Protein 5L53 (pdb70)

B-factor: mean 57.96, std 16.58, range [26.73, 136.74]

Nearest PDB structures (foldseek):
  5l51-assembly1_A  TM=1.001E+00  e=1.104E-55  Mentha x piperita
  5ldg-assembly1_A  TM=9.563E-01  e=2.417E-38  Mentha x piperita
  5o98-assembly2_B  TM=9.059E-01  e=9.109E-34  Catharanthus roseus
  5o98-assembly1_A  TM=9.041E-01  e=9.964E-33  Catharanthus roseus
  3o26-assembly1_A  TM=8.472E-01  e=1.637E-29  Papaver somniferum

Solvent-accessible surface area: 13518 Å² total; per-residue (Å²): 160,90,86,54,45,0,0,0,2,25,0,28,140,36,40,0,32,19,0,0,30,33,0,0,57,131,32,13,8,0,0,0,0,1,147,69,105,128,122,0,85,46,5,66,100,151,0,22,178,105,37,19,97,126,45,17,127,74,1,27,24,39,52,6,39,12,40,59,86,72,9,5,55,53,1,22,84,46,0,122,121,123,43,42,49,1,9,5,0,0,5,24,22,46,47,60,7,26,94,37,92,66,64,68,66,2,59,103,41,2,49,127,19,5,107,138,4,110,170,67,47,73,40,60,24,103,67,118,59,33,97,104,80,3,110,8,29,36,47,50,112,65,1,78,66,0,3,63,15,0,0,59,0,8,34,62,0,1,72,31,0,11,82,6,0,97,139,15,108,18,4,9,0,1,0,11,3,15,21,16,3,32,50,53,8,5,20,15,126,111,0,63,39,17,5,56,35,170,163,58,27,54,35,131,99,0,53,102,0,2,63,54,0,35,96,1,9,96,79,45,58,58,71,125,86,88,2,1,27,4,3,2,4,33,6,0,0,9,4,0,2,21,1,1,1,62,24,2,4,156,123,49,96,75,0,41,0,1,1,0,11,38,118,67,39,114,22,0,87,8,0,4,106,14,1,62,26,96,112,77,14,53,27,8,1,36,15,95,156,107,128,78,135,86

Radius of gyration: 19.02 Å; Cα contacts (8 Å, |Δi|>4): 568; chains: 1; bounding box: 47×56×44 Å

Organism: Mentha piperita (NCBI:txid34256)

Foldseek 3Di:
DDEAEEEQAQQLDFLNVLLLLVCLLVRYQYEREHQDQVSQVVSLVVSCVVNDVVSNRSYHYAYADLLDLVRLVVVLVVCCVPPNAHAEYEADDADLQKAKDADRVLVVVVVVVVVCCVVPLPADLDDDRPDPRMDIDHDLVSLVVRLSCLAVSSVSNCVSCVVRNVPDQEHFYEREFAPLLDLSNAQQVVLSVQLPDPPPRDPVVLVVSSVVCSVCVVVVCCSVRRAGNPSRSRNSNRSSVLSVQLVVCVVCVSYATEYEHANSNQRSVQRSCRRVPDSPDHGSFYYYYNDTDD

Secondary structure (DSSP, 8-state):
----EEEESS-SSHHHHHHHHHHHHTT-EEEEEESSHHHHHHHHHHHHHHH-GGGGGGEEEEE--TT-HHHHHHHHHHHHHHTS---EEEE-----S-EEEE-GGGHHHHHHHHHHHHHH-----S-----SSEEEE--HHHHHHHHIIIIIIHHHHHHHHHHHHTTSSS-EEEEE--GGGSGGG---HHHHHHHH-SSS--HHHHHHHHHHHHHHHHTT-TTTTT--SSSHHHHHHHHHHHHHHHHHHHH-TTSEEEEEE--HHHHHHHHHHHHT--TTS-SS-EEETTB---

Sequence (294 aa):
ATKRYAVVTGANKGIGFEICKQLASKGITVILASRDEKRGIEARERLIKELGSEFGDYVVSQQLDVADPASVAALVDFIKTKFGSLDILVNNAGLNGTYMEGDASVLNDYVEAEFKTFQSGAAKTEPYHPKATGRLVETVEHAKECIETNYYGSKRVTEALIPLLQQSDSPRIVNVSSTLSSLVFQTNEWAKGVFSSEEGLTEEKLEEVLAEFLKDFIDGKQQEKQWPPHFSAYKVSKAALNAYTRIIAKKYPSFRINAVCPTDAEAAEAPVKLALLPQGGPSGCFFFRDEAFC

CATH classification: 3.40.50.720

InterPro domains:
  IPR002347 Short-chain dehydrogenase/reductase SDR [PF00106] (15-121)
  IPR002347 Short-chain dehydrogenase/reductase SDR [PF13561] (239-291)
  IPR002347 Short-chain dehydrogenase/reductase SDR [PR00080] (94-105)
  IPR002347 Short-chain dehydrogenase/reductase SDR [PR00080] (181-189)
  IPR002347 Short-chain dehydrogenase/reductase SDR [PR00080] (244-263)
  IPR002347 Short-chain dehydrogenase/reductase SDR [PR00081] (15-32)
  IPR002347 Short-chain dehydrogenase/reductase SDR [PR00081] (94-105)
  IPR002347 Short-chain dehydrogenase/reductase SDR [PR00081] (175-191)
  IPR002347 Short-chain dehydrogenase/reductase SDR [PR00081] (244-263)
  IPR002347 Short-chain dehydrogenase/reductase SDR [PR00081] (263-280)
  IPR036291 NAD(P)-binding domain superfamily [SSF51735] (13-302)
  IPR045313 Carbonyl reductase [NADPH] 1-like [cd05324] (14-315)

Structure (mmCIF, N/CA/C/O backbone):
data_5L53
#
_entry.id   5L53
#
_cell.length_a   80.125
_cell.length_b   80.125
_cell.length_c   255.173
_cell.angle_alpha   90.00
_cell.angle_beta   90.00
_cell.angle_gamma   90.00
#
_symmetry.space_group_name_H-M   'I 41 2 2'
#
loop_
_entity.id
_entity.type
_entity.pdbx_description
1 polymer '(-)-menthone:(+)-neomenthol reductase'
2 non-polymer 'NADP NICOTINAMIDE-ADENINE-DINUCLEOTIDE PHOSPHATE'
3 water water
#
loop_
_atom_site.group_PDB
_atom_site.id
_atom_site.type_symbol
_atom_site.label_atom_id
_atom_site.label_alt_id
_atom_site.label_comp_id
_atom_site.label_asym_id
_atom_site.label_entity_id
_atom_site.label_seq_id
_atom_site.pdbx_PDB_ins_code
_atom_site.Cartn_x
_atom_site.Cartn_y
_atom_site.Cartn_z
_atom_site.occupancy
_atom_site.B_iso_or_equiv
_atom_site.auth_seq_id
_atom_site.auth_comp_id
_atom_site.auth_asym_id
_atom_site.auth_atom_id
_atom_site.pdbx_PDB_model_num
ATOM 1 N N . ALA A 1 13 ? 7.091 14.336 -12.935 1.00 76.95 11 ALA A N 1
ATOM 2 C CA . ALA A 1 13 ? 6.788 15.440 -12.025 1.00 53.79 11 ALA A CA 1
ATOM 3 C C . ALA A 1 13 ? 7.092 14.972 -10.610 1.00 75.04 11 ALA A C 1
ATOM 4 O O . ALA A 1 13 ? 8.005 15.519 -9.970 1.00 70.56 11 ALA A O 1
ATOM 6 N N . THR A 1 14 ? 6.344 13.943 -10.165 1.00 58.14 12 THR A N 1
ATOM 7 C CA . THR A 1 14 ? 6.520 13.342 -8.841 1.00 60.50 12 THR A CA 1
ATOM 8 C C . THR A 1 14 ? 7.953 12.868 -8.584 1.00 59.17 12 THR A C 1
ATOM 9 O O . THR A 1 14 ? 8.492 12.054 -9.345 1.00 60.10 12 THR A O 1
ATOM 13 N N . LYS A 1 15 ? 8.538 13.332 -7.467 1.00 46.61 13 LYS A N 1
ATOM 14 C CA . LYS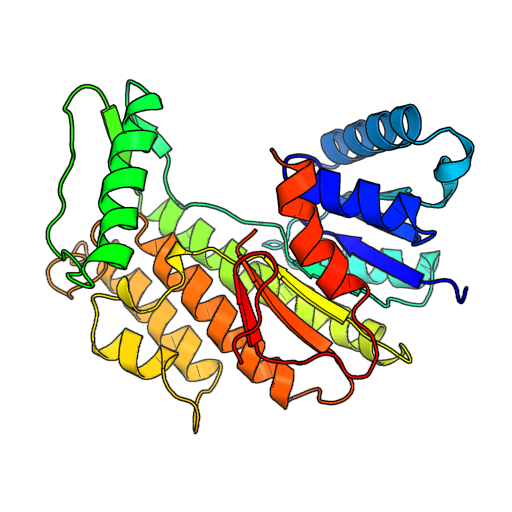 A 1 15 ? 9.930 13.031 -7.121 1.00 42.82 13 LYS A CA 1
ATOM 15 C C . LYS A 1 15 ? 10.152 11.521 -6.976 1.00 47.49 13 LYS A C 1
ATOM 16 O O . LYS A 1 15 ? 9.341 10.807 -6.382 1.00 54.96 13 LYS A O 1
ATOM 22 N N . ARG A 1 16 ? 11.212 11.026 -7.619 1.00 59.12 14 ARG A N 1
ATOM 23 C CA . ARG A 1 16 ? 11.574 9.617 -7.640 1.00 42.97 14 ARG A CA 1
ATOM 24 C C . ARG A 1 16 ? 13.013 9.474 -7.168 1.00 47.88 14 ARG A C 1
ATOM 25 O O . ARG A 1 16 ? 13.830 10.389 -7.335 1.00 39.58 14 ARG A O 1
ATOM 33 N N . TYR A 1 17 ? 13.296 8.319 -6.556 1.00 43.07 15 TYR A N 1
ATOM 34 C CA . TYR A 1 17 ? 14.607 7.948 -6.046 1.00 44.05 15 TYR A CA 1
ATOM 35 C C . TYR A 1 17 ? 14.995 6.603 -6.636 1.00 39.22 15 TYR A C 1
ATOM 36 O O . TYR A 1 17 ? 14.183 5.669 -6.661 1.00 43.28 15 TYR A O 1
ATOM 45 N N . ALA A 1 18 ? 16.250 6.495 -7.061 1.00 36.81 16 ALA A N 1
ATOM 46 C CA . ALA A 1 18 ? 16.767 5.324 -7.759 1.00 41.56 16 ALA A CA 1
ATOM 47 C C . ALA A 1 18 ? 18.095 4.913 -7.154 1.00 41.26 16 ALA A C 1
ATOM 48 O O . ALA A 1 18 ? 18.878 5.757 -6.698 1.00 42.98 16 ALA A O 1
ATOM 50 N N . VAL A 1 19 ? 18.332 3.604 -7.141 1.00 36.67 17 VAL A N 1
ATOM 51 C CA . VAL A 1 19 ? 19.633 3.032 -6.834 1.00 39.91 17 VAL A CA 1
ATOM 52 C C . VAL A 1 19 ? 20.199 2.465 -8.126 1.00 38.84 17 VAL A C 1
ATOM 53 O O . VAL A 1 19 ? 19.515 1.705 -8.833 1.00 35.09 17 VAL A O 1
ATOM 57 N N . VAL A 1 20 ? 21.453 2.779 -8.426 1.00 35.25 18 VAL A N 1
ATOM 58 C CA . VAL A 1 20 ? 22.131 2.084 -9.528 1.00 31.94 18 VAL A CA 1
ATOM 59 C C . VAL A 1 20 ? 23.385 1.460 -8.958 1.00 36.22 18 VAL A C 1
ATOM 60 O O . VAL A 1 20 ? 24.260 2.175 -8.447 1.00 33.93 18 VAL A O 1
ATOM 64 N N . THR A 1 21 ? 23.468 0.138 -9.022 1.00 38.65 19 THR A N 1
ATOM 65 C CA . THR A 1 21 ? 24.642 -0.561 -8.506 1.00 36.74 19 THR A CA 1
ATOM 66 C C . THR A 1 21 ? 25.723 -0.656 -9.585 1.00 43.94 19 THR A C 1
ATOM 67 O O . THR A 1 21 ? 25.452 -0.520 -10.793 1.00 37.73 19 THR A O 1
ATOM 71 N N . GLY A 1 22 ? 26.962 -0.837 -9.132 1.00 34.95 20 GLY A N 1
ATOM 72 C CA . GLY A 1 22 ? 28.149 -0.778 -9.976 1.00 35.60 20 GLY A CA 1
ATOM 73 C C . GLY A 1 22 ? 28.186 0.455 -10.868 1.00 55.47 20 GLY A C 1
ATOM 74 O O . GLY A 1 22 ? 28.401 0.349 -12.087 1.00 49.17 20 GLY A O 1
ATOM 75 N N . ALA A 1 23 ? 27.983 1.641 -10.287 1.00 47.60 21 ALA A N 1
ATOM 76 C CA . ALA A 1 23 ? 27.688 2.823 -11.088 1.00 46.62 21 ALA A CA 1
ATOM 77 C C . ALA A 1 23 ? 28.823 3.843 -11.164 1.00 51.88 21 ALA A C 1
ATOM 78 O O . ALA A 1 23 ? 28.599 4.942 -11.694 1.00 47.79 21 ALA A O 1
ATOM 80 N N . ASN A 1 24 ? 30.036 3.514 -10.683 1.00 42.45 22 ASN A N 1
ATOM 81 C CA . ASN A 1 24 ? 31.184 4.425 -10.746 1.00 51.90 22 ASN A CA 1
ATOM 82 C C . ASN A 1 24 ? 31.890 4.436 -12.103 1.00 52.35 22 ASN A C 1
ATOM 83 O O . ASN A 1 24 ? 32.784 5.261 -12.298 1.00 53.15 22 ASN A O 1
ATOM 88 N N . LYS A 1 25 ? 31.528 3.564 -13.041 1.00 54.82 23 LYS A N 1
ATOM 89 C CA . LYS A 1 25 ? 32.124 3.605 -14.375 1.00 53.79 23 LYS A CA 1
ATOM 90 C C . LYS A 1 25 ? 31.196 2.881 -15.338 1.00 52.04 23 LYS A C 1
ATOM 91 O O . LYS A 1 25 ? 30.181 2.305 -14.936 1.00 60.81 23 LYS A O 1
ATOM 97 N N . GLY A 1 26 ? 31.560 2.910 -16.617 1.00 53.85 24 GLY A N 1
ATOM 98 C CA . GLY A 1 26 ? 30.902 2.028 -17.577 1.00 55.29 24 GLY A CA 1
ATOM 99 C C . GLY A 1 26 ? 29.479 2.455 -17.871 1.00 48.39 24 GLY A C 1
ATOM 100 O O . GLY A 1 26 ? 29.158 3.644 -17.899 1.00 53.17 24 GLY A O 1
ATOM 101 N N . ILE A 1 27 ? 28.598 1.470 -18.064 1.00 50.48 25 ILE A N 1
ATOM 102 C CA . ILE A 1 27 ? 27.202 1.776 -18.376 1.00 55.45 25 ILE A CA 1
ATOM 103 C C . ILE A 1 27 ? 26.459 2.291 -17.142 1.00 49.93 25 ILE A C 1
ATOM 104 O O . ILE A 1 27 ? 25.630 3.208 -17.241 1.00 45.24 25 ILE A O 1
ATOM 109 N N . GLY A 1 28 ? 26.716 1.686 -15.967 1.00 49.30 26 GLY A N 1
ATOM 110 C CA . GLY A 1 28 ? 26.126 2.179 -14.728 1.00 42.08 26 GLY A CA 1
ATOM 111 C C . GLY A 1 28 ? 26.257 3.683 -14.566 1.00 42.95 26 GLY A C 1
ATOM 112 O O . GLY A 1 28 ? 25.262 4.373 -14.322 1.00 48.86 26 GLY A O 1
ATOM 113 N N . PHE A 1 29 ? 27.482 4.214 -14.744 1.00 44.41 27 PHE A N 1
ATOM 114 C CA . PHE A 1 29 ? 27.721 5.655 -14.671 1.00 41.66 27 PHE A CA 1
ATOM 115 C C . PHE A 1 29 ? 26.804 6.413 -15.615 1.00 48.12 27 PHE A C 1
ATOM 116 O O . PHE A 1 29 ? 26.236 7.443 -15.233 1.00 44.49 27 PHE A O 1
ATOM 124 N N . GLU A 1 30 ? 26.632 5.912 -16.851 1.00 43.88 28 GLU A N 1
ATOM 125 C CA . GLU A 1 30 ? 25.769 6.588 -17.822 1.00 40.77 28 GLU A CA 1
ATOM 126 C C . GLU A 1 30 ? 24.284 6.456 -17.468 1.00 48.88 28 GLU A C 1
ATOM 127 O O . GLU A 1 30 ? 23.514 7.406 -17.676 1.00 46.57 28 GLU A O 1
ATOM 133 N N . ILE A 1 31 ? 23.856 5.299 -16.935 1.00 44.94 29 ILE A N 1
ATOM 134 C CA . ILE A 1 31 ? 22.497 5.184 -16.398 1.00 46.29 29 ILE A CA 1
ATOM 135 C C . ILE A 1 31 ? 22.249 6.274 -15.362 1.00 40.73 29 ILE A C 1
ATOM 136 O O . ILE A 1 31 ? 21.254 7.007 -15.437 1.00 42.10 29 ILE A O 1
ATOM 141 N N . CYS A 1 32 ? 23.162 6.402 -14.377 1.00 46.03 30 CYS A N 1
ATOM 142 C CA . CYS A 1 32 ? 23.026 7.420 -13.331 1.00 40.11 30 CYS A CA 1
ATOM 143 C C . CYS A 1 32 ? 22.911 8.807 -13.921 1.00 53.85 30 CYS A C 1
ATOM 144 O O . CYS A 1 32 ? 22.116 9.631 -13.438 1.00 51.83 30 CYS A O 1
ATOM 147 N N . LYS A 1 33 ? 23.776 9.109 -14.904 1.00 50.33 31 LYS A N 1
ATOM 148 C CA . LYS A 1 33 ? 23.776 10.430 -15.504 1.00 50.34 31 LYS A CA 1
ATOM 149 C C . LYS A 1 33 ? 22.423 10.711 -16.126 1.00 47.19 31 LYS A C 1
ATOM 150 O O . LYS A 1 33 ? 21.807 11.758 -15.879 1.00 51.53 31 LYS A O 1
ATOM 156 N N . GLN A 1 34 ? 21.902 9.736 -16.856 1.00 43.65 32 GLN A N 1
ATOM 157 C CA . GLN A 1 34 ? 20.666 9.959 -17.594 1.00 49.61 32 GLN A CA 1
ATOM 158 C C . GLN A 1 34 ? 19.440 10.004 -16.688 1.00 49.28 32 GLN A C 1
ATOM 159 O O . GLN A 1 34 ? 18.535 10.800 -16.955 1.00 48.77 32 GLN A O 1
ATOM 165 N N . LEU A 1 35 ? 19.402 9.216 -15.599 1.00 49.67 33 LEU A N 1
ATOM 166 C CA . LEU A 1 35 ? 18.327 9.369 -14.617 1.00 42.03 33 LEU A CA 1
ATOM 167 C C . LEU A 1 35 ? 18.409 10.729 -13.935 1.00 48.89 33 LEU A C 1
ATOM 168 O O . LEU A 1 35 ? 17.396 11.419 -13.759 1.00 48.81 33 LEU A O 1
ATOM 173 N N . ALA A 1 36 ? 19.610 11.133 -13.529 1.00 47.84 34 ALA A N 1
ATOM 174 C CA . ALA A 1 36 ? 19.726 12.403 -12.827 1.00 47.99 34 ALA A CA 1
ATOM 175 C C . ALA A 1 36 ? 19.306 13.554 -13.726 1.00 54.26 34 ALA A C 1
ATOM 176 O O . ALA A 1 36 ? 18.696 14.519 -13.255 1.00 53.64 34 ALA A O 1
ATOM 178 N N . SER A 1 37 ? 19.603 13.463 -15.029 1.00 46.69 35 SER A N 1
ATOM 179 C CA . SER A 1 37 ? 19.213 14.545 -15.924 1.00 58.69 35 SER A CA 1
ATOM 180 C C . SER A 1 37 ? 17.705 14.604 -16.131 1.00 56.58 35 SER A C 1
ATOM 181 O O . SER A 1 37 ? 17.211 15.627 -16.609 1.00 55.60 35 SER A O 1
ATOM 184 N N . LYS A 1 38 ? 16.956 13.555 -15.778 1.00 53.31 36 LYS A N 1
ATOM 185 C CA . LYS A 1 38 ? 15.506 13.595 -15.921 1.00 51.03 36 LYS A CA 1
ATOM 186 C C . LYS A 1 38 ? 14.798 13.936 -14.610 1.00 57.25 36 LYS A C 1
ATOM 187 O O . LYS A 1 38 ? 13.584 13.733 -14.489 1.00 65.12 36 LYS A O 1
ATOM 193 N N . GLY A 1 39 ? 15.529 14.462 -13.630 1.00 51.42 37 GLY A N 1
ATOM 194 C CA . GLY A 1 39 ? 14.952 14.833 -12.356 1.00 48.56 37 GLY A CA 1
ATOM 195 C C . GLY A 1 39 ? 14.958 13.741 -11.311 1.00 62.64 37 GLY A C 1
ATOM 196 O O . GLY A 1 39 ? 14.622 14.018 -10.143 1.00 54.56 37 GLY A O 1
ATOM 197 N N . ILE A 1 40 ? 15.317 12.505 -11.681 1.00 51.45 38 ILE A N 1
ATOM 198 C CA . ILE A 1 40 ? 15.398 11.449 -10.681 1.00 55.62 38 ILE A CA 1
ATOM 199 C C . ILE A 1 40 ? 16.544 11.743 -9.705 1.00 58.01 38 ILE A C 1
ATOM 200 O O . ILE A 1 40 ? 17.615 12.230 -10.098 1.00 51.37 38 ILE A O 1
ATOM 205 N N . THR A 1 41 ? 16.326 11.457 -8.415 1.00 42.10 39 THR A N 1
ATOM 206 C CA . THR A 1 41 ? 17.406 11.519 -7.440 1.00 49.85 39 THR A CA 1
ATOM 207 C C . THR A 1 41 ? 18.046 10.146 -7.348 1.00 40.45 39 THR A C 1
ATOM 208 O O . THR A 1 41 ? 17.377 9.174 -6.987 1.00 45.80 39 THR A O 1
ATOM 212 N N . VAL A 1 42 ? 19.332 10.068 -7.651 1.00 40.46 40 VAL A N 1
ATOM 213 C CA . VAL A 1 42 ? 20.019 8.801 -7.883 1.00 46.62 40 VAL A CA 1
ATOM 214 C C . VAL A 1 42 ? 21.016 8.551 -6.767 1.00 46.47 40 VAL A C 1
ATOM 215 O O . VAL A 1 42 ? 21.760 9.460 -6.362 1.00 39.90 40 VAL A O 1
ATOM 219 N N . ILE A 1 43 ? 21.059 7.311 -6.295 1.00 49.65 41 ILE A N 1
ATOM 220 C CA . ILE A 1 43 ? 22.148 6.852 -5.449 1.00 40.69 41 ILE A CA 1
ATOM 221 C C . ILE A 1 43 ? 23.146 6.150 -6.347 1.00 49.35 41 ILE A C 1
ATOM 222 O O . ILE A 1 43 ? 22.846 5.089 -6.909 1.00 43.74 41 ILE A O 1
ATOM 227 N N . LEU A 1 44 ? 24.334 6.743 -6.464 1.00 45.19 42 LEU A N 1
ATOM 228 C CA . LEU A 1 44 ? 25.446 6.156 -7.206 1.00 53.26 42 LEU A CA 1
ATOM 229 C C . LEU A 1 44 ? 26.189 5.206 -6.259 1.00 45.60 42 LEU A C 1
ATOM 230 O O . LEU A 1 44 ? 26.929 5.639 -5.375 1.00 45.30 42 LEU A O 1
ATOM 235 N N . ALA A 1 45 ? 25.998 3.903 -6.453 1.00 42.42 43 ALA A N 1
ATOM 236 C CA . ALA A 1 45 ? 26.578 2.867 -5.607 1.00 45.22 43 ALA A CA 1
ATOM 237 C C . ALA A 1 45 ? 27.859 2.344 -6.260 1.00 52.91 43 ALA A C 1
ATOM 238 O O . ALA A 1 45 ? 27.878 2.078 -7.471 1.00 49.68 43 ALA A O 1
ATOM 240 N N . SER A 1 46 ? 28.952 2.262 -5.484 1.00 39.78 44 SER A N 1
ATOM 241 C CA . SER A 1 46 ? 30.190 1.685 -6.012 1.00 54.34 44 SER A CA 1
ATOM 242 C C . SER A 1 46 ? 30.869 0.817 -4.967 1.00 47.53 44 SER A C 1
ATOM 243 O O . SER A 1 46 ? 30.801 1.076 -3.762 1.00 51.40 44 SER A O 1
ATOM 246 N N . ARG A 1 47 ? 31.519 -0.235 -5.453 1.00 58.45 45 ARG A N 1
ATOM 247 C CA . ARG A 1 47 ? 32.171 -1.155 -4.540 1.00 55.90 45 ARG A CA 1
ATOM 248 C C . ARG A 1 47 ? 33.204 -0.429 -3.673 1.00 57.01 45 ARG A C 1
ATOM 249 O O . ARG A 1 47 ? 33.273 -0.645 -2.454 1.00 54.93 45 ARG A O 1
ATOM 257 N N . ASP A 1 48 ? 33.954 0.494 -4.266 1.00 61.96 46 ASP A N 1
ATOM 258 C CA . ASP A 1 48 ? 34.911 1.324 -3.542 1.00 55.63 46 ASP A CA 1
ATOM 259 C C . ASP A 1 48 ? 34.340 2.714 -3.260 1.00 49.10 46 ASP A C 1
ATOM 260 O O . ASP A 1 48 ? 33.917 3.409 -4.186 1.00 52.34 46 ASP A O 1
ATOM 265 N N . GLU A 1 49 ? 34.377 3.145 -1.992 1.00 58.18 47 GLU A N 1
ATOM 266 C CA . GLU A 1 49 ? 33.732 4.412 -1.647 1.00 60.51 47 GLU A CA 1
ATOM 267 C C . GLU A 1 49 ? 34.370 5.603 -2.375 1.00 63.83 47 GLU A C 1
ATOM 268 O O . GLU A 1 49 ? 33.657 6.498 -2.857 1.00 57.99 47 GLU A O 1
ATOM 274 N N . LYS A 1 50 ? 35.706 5.625 -2.484 1.00 51.59 48 LYS A N 1
ATOM 275 C CA . LYS A 1 50 ? 36.385 6.786 -3.058 1.00 66.49 48 LYS A CA 1
ATOM 276 C C . LYS A 1 50 ? 36.142 6.910 -4.569 1.00 61.93 48 LYS A C 1
ATOM 277 O O . LYS A 1 50 ? 36.026 8.027 -5.094 1.00 53.26 48 LYS A O 1
ATOM 283 N N . ARG A 1 51 ? 36.037 5.791 -5.291 1.00 55.01 49 ARG A N 1
ATOM 284 C CA . ARG A 1 51 ? 35.771 5.925 -6.722 1.00 58.65 49 ARG A CA 1
ATOM 285 C C . ARG A 1 51 ? 34.360 6.420 -6.975 1.00 49.92 49 ARG A C 1
ATOM 286 O O . ARG A 1 51 ? 34.133 7.169 -7.935 1.00 48.46 49 ARG A O 1
ATOM 294 N N . GLY A 1 52 ? 33.420 6.079 -6.091 1.00 51.50 50 GLY A N 1
ATOM 295 C CA . GLY A 1 52 ? 32.062 6.575 -6.249 1.00 42.10 50 GLY A CA 1
ATOM 296 C C . GLY A 1 52 ? 31.934 8.047 -5.931 1.00 46.11 50 GLY A C 1
ATOM 297 O O . GLY A 1 52 ? 31.165 8.767 -6.570 1.00 46.63 50 GLY A O 1
ATOM 298 N N . ILE A 1 53 ? 32.655 8.507 -4.916 1.00 53.88 51 ILE A N 1
ATOM 299 C CA . ILE A 1 53 ? 32.725 9.937 -4.651 1.00 55.96 51 ILE A CA 1
ATOM 300 C C . ILE A 1 53 ? 33.283 10.660 -5.864 1.00 51.37 51 ILE A C 1
ATOM 301 O O . ILE A 1 53 ? 32.763 11.696 -6.292 1.00 50.78 51 ILE A O 1
ATOM 306 N N . GLU A 1 54 ? 34.364 10.124 -6.424 1.00 54.14 52 GLU A N 1
ATOM 307 C CA . GLU A 1 54 ? 34.984 10.754 -7.577 1.00 52.27 52 GLU A CA 1
ATOM 308 C C . GLU A 1 54 ? 34.061 10.712 -8.789 1.00 53.91 52 GLU A C 1
ATOM 309 O O . GLU A 1 54 ? 33.981 11.694 -9.538 1.00 52.66 52 GLU A O 1
ATOM 315 N N . ALA A 1 55 ? 33.347 9.595 -8.997 1.00 54.30 53 ALA A N 1
ATOM 316 C CA . ALA A 1 55 ? 32.419 9.518 -10.128 1.00 45.51 53 ALA A CA 1
ATOM 317 C C . ALA A 1 55 ? 31.301 10.534 -9.977 1.00 56.47 53 ALA A C 1
ATOM 318 O O . ALA A 1 55 ? 30.859 11.132 -10.963 1.00 49.03 53 ALA A O 1
ATOM 320 N N . ARG A 1 56 ? 30.823 10.737 -8.747 1.00 54.37 54 ARG A N 1
ATOM 321 C CA . ARG A 1 56 ? 29.773 11.720 -8.539 1.00 55.77 54 ARG A CA 1
ATOM 322 C C . ARG A 1 56 ? 30.250 13.113 -8.926 1.00 51.68 54 ARG A C 1
ATOM 323 O O . ARG A 1 56 ? 29.519 13.863 -9.580 1.00 53.82 54 ARG A O 1
ATOM 331 N N . GLU A 1 57 ? 31.480 13.471 -8.542 1.00 47.92 55 GLU A N 1
ATOM 332 C CA . GLU A 1 57 ? 32.027 14.782 -8.886 1.00 49.36 55 GLU A CA 1
ATOM 333 C C . GLU A 1 57 ? 32.038 15.009 -10.395 1.00 50.76 55 GLU A C 1
ATOM 334 O O . GLU A 1 57 ? 31.674 16.091 -10.870 1.00 52.27 55 GLU A O 1
ATOM 340 N N . ARG A 1 58 ? 32.498 14.013 -11.161 1.00 47.39 56 ARG A N 1
ATOM 341 C CA . ARG A 1 58 ? 32.529 14.149 -12.613 1.00 49.62 56 ARG A CA 1
ATOM 342 C C . ARG A 1 58 ? 31.125 14.235 -13.174 1.00 62.12 56 ARG A C 1
ATOM 343 O O . ARG A 1 58 ? 30.874 14.952 -14.154 1.00 65.10 56 ARG A O 1
ATOM 351 N N . LEU A 1 59 ? 30.215 13.450 -12.605 1.00 51.81 57 LEU A N 1
ATOM 352 C CA . LEU A 1 59 ? 28.829 13.505 -13.022 1.00 48.29 57 LEU A CA 1
ATOM 353 C C . LEU A 1 59 ? 28.261 14.902 -12.782 1.00 56.65 57 LEU A C 1
ATOM 354 O O . LEU A 1 59 ? 27.631 15.491 -13.667 1.00 57.08 57 LEU A O 1
ATOM 359 N N . ILE A 1 60 ? 28.535 15.477 -11.613 1.00 54.20 58 ILE A N 1
ATOM 360 C CA . ILE A 1 60 ? 28.019 16.807 -11.296 1.00 59.62 58 ILE A CA 1
ATOM 361 C C . ILE A 1 60 ? 28.679 17.873 -12.159 1.00 61.12 58 ILE A C 1
ATOM 362 O O . ILE A 1 60 ? 28.033 18.855 -12.540 1.00 68.67 58 ILE A O 1
ATOM 367 N N . LYS A 1 61 ? 29.968 17.713 -12.475 1.00 51.41 59 LYS A N 1
ATOM 368 C CA . LYS A 1 61 ? 30.648 18.692 -13.325 1.00 55.93 59 LYS A CA 1
ATOM 369 C C . LYS A 1 61 ? 30.099 18.675 -14.749 1.00 60.08 59 LYS A C 1
ATOM 370 O O . LYS A 1 61 ? 30.028 19.722 -15.404 1.00 64.93 59 LYS A O 1
ATOM 376 N N . GLU A 1 62 ? 29.686 17.503 -15.229 1.00 58.86 60 GLU A N 1
ATOM 377 C CA . GLU A 1 62 ? 29.150 17.390 -16.578 1.00 56.00 60 GLU A CA 1
ATOM 378 C C . GLU A 1 62 ? 27.706 17.877 -16.666 1.00 60.52 60 GLU A C 1
ATOM 379 O O . GLU A 1 62 ? 27.340 18.553 -17.628 1.00 67.62 60 GLU A O 1
ATOM 385 N N . LEU A 1 63 ? 26.869 17.549 -15.684 1.00 66.59 61 LEU A N 1
ATOM 386 C CA . LEU A 1 63 ? 25.476 17.974 -15.736 1.00 51.10 61 LEU A CA 1
ATOM 387 C C . LEU A 1 63 ? 25.283 19.418 -15.285 1.00 54.84 61 LEU A C 1
ATOM 388 O O . LEU A 1 63 ? 24.338 20.080 -15.727 1.00 60.86 61 LEU A O 1
ATOM 393 N N . GLY A 1 64 ? 26.140 19.925 -14.405 1.00 55.03 62 GLY A N 1
ATOM 394 C CA . GLY A 1 64 ? 25.920 21.245 -13.837 1.00 49.48 62 GLY A CA 1
ATOM 395 C C . GLY A 1 64 ? 25.740 21.188 -12.331 1.00 63.47 62 GLY A C 1
ATOM 396 O O . GLY A 1 64 ? 25.197 20.208 -11.819 1.00 58.88 62 GLY A O 1
ATOM 397 N N . SER A 1 65 ? 26.183 22.218 -11.605 1.00 50.62 63 SER A N 1
ATOM 398 C CA . SER A 1 65 ? 26.128 22.153 -10.148 1.00 60.71 63 SER A CA 1
ATOM 399 C C . SER A 1 65 ? 24.700 22.098 -9.614 1.00 61.33 63 SER A C 1
ATOM 400 O O . SER A 1 65 ? 24.490 21.694 -8.462 1.00 68.07 63 SER A O 1
ATOM 403 N N . GLU A 1 66 ? 23.717 22.515 -10.410 1.00 60.62 64 GLU A N 1
ATOM 404 C CA . GLU A 1 66 ? 22.332 22.480 -9.977 1.00 56.43 64 GLU A CA 1
ATOM 405 C C . GLU A 1 66 ? 21.828 21.057 -9.762 1.00 67.14 64 GLU A C 1
ATOM 406 O O . GLU A 1 66 ? 20.796 20.878 -9.100 1.00 67.77 64 GLU A O 1
ATOM 412 N N . PHE A 1 67 ? 22.548 20.050 -10.265 1.00 65.29 65 PHE A N 1
ATOM 413 C CA . PHE A 1 67 ? 22.243 18.644 -10.044 1.00 48.16 65 PHE A CA 1
ATOM 414 C C . PHE A 1 67 ? 22.932 18.066 -8.823 1.00 62.34 65 PHE A C 1
ATOM 415 O O . PHE A 1 67 ? 22.821 16.862 -8.584 1.00 64.24 65 PHE A O 1
ATOM 423 N N . GLY A 1 68 ? 23.633 18.888 -8.045 1.00 61.26 66 GLY A N 1
ATOM 424 C CA . GLY A 1 68 ? 24.385 18.360 -6.918 1.00 59.72 66 GLY A CA 1
ATOM 425 C C . GLY A 1 68 ? 23.537 17.595 -5.918 1.00 63.89 66 GLY A C 1
ATOM 426 O O . GLY A 1 68 ? 24.004 16.610 -5.337 1.00 58.94 66 GLY A O 1
ATOM 427 N N . ASP A 1 69 ? 22.284 18.029 -5.706 1.00 64.31 67 ASP A N 1
ATOM 428 C CA . ASP A 1 69 ? 21.357 17.369 -4.785 1.00 61.93 67 ASP A CA 1
ATOM 429 C C . ASP A 1 69 ? 20.734 16.092 -5.354 1.00 70.02 67 ASP A C 1
ATOM 430 O O . ASP A 1 69 ? 20.272 15.248 -4.579 1.00 69.66 67 ASP A O 1
ATOM 435 N N . TYR A 1 70 ? 20.718 15.936 -6.678 1.00 53.07 68 TYR A N 1
ATOM 436 C CA . TYR A 1 70 ? 20.128 14.788 -7.356 1.00 62.19 68 TYR A CA 1
ATOM 437 C C . TYR A 1 70 ? 21.057 13.567 -7.457 1.00 48.16 68 TYR A C 1
ATOM 438 O O . TYR A 1 70 ? 20.607 12.502 -7.892 1.00 51.37 68 TYR A O 1
ATOM 447 N N . VAL A 1 71 ? 22.329 13.671 -7.091 1.00 50.06 69 VAL A N 1
ATOM 448 C CA . VAL A 1 71 ? 23.240 12.529 -7.128 1.00 45.46 69 VAL A CA 1
ATOM 449 C C . VAL A 1 71 ? 23.873 12.363 -5.751 1.00 52.56 69 VAL A C 1
ATOM 450 O O . VAL A 1 71 ? 24.411 13.322 -5.186 1.00 45.65 69 VAL A O 1
ATOM 454 N N . VAL A 1 72 ? 23.840 11.143 -5.224 1.00 46.38 70 VAL A N 1
ATOM 455 C CA . VAL A 1 72 ? 24.429 10.836 -3.931 1.00 44.10 70 VAL A CA 1
ATOM 456 C C . VAL A 1 72 ? 25.270 9.574 -4.059 1.00 44.84 70 VAL A C 1
ATOM 457 O O . VAL A 1 72 ? 24.813 8.577 -4.622 1.00 48.05 70 VAL A O 1
ATOM 461 N N . SER A 1 73 ? 26.479 9.603 -3.506 1.00 48.56 71 SER A N 1
ATOM 462 C CA . SER A 1 73 ? 27.359 8.443 -3.540 1.00 57.47 71 SER A CA 1
ATOM 463 C C . SER A 1 73 ? 27.160 7.573 -2.288 1.00 44.97 71 SER A C 1
ATOM 464 O O . SER A 1 73 ? 27.026 8.079 -1.172 1.00 51.41 71 SER A O 1
ATOM 467 N N . GLN A 1 74 ? 27.126 6.257 -2.479 1.00 43.75 72 GLN A N 1
ATOM 468 C CA . GLN A 1 74 ? 27.058 5.343 -1.339 1.00 45.34 72 GLN A CA 1
ATOM 469 C C . GLN A 1 74 ? 27.881 4.103 -1.679 1.00 53.56 72 GLN A C 1
ATOM 470 O O . GLN A 1 74 ? 27.759 3.569 -2.788 1.00 47.92 72 GLN A O 1
ATOM 476 N N . GLN A 1 75 ? 28.753 3.681 -0.759 1.00 48.58 73 GLN A N 1
ATOM 477 C CA . GLN A 1 75 ? 29.490 2.430 -0.933 1.00 48.13 73 GLN A CA 1
ATOM 478 C C . GLN A 1 75 ? 28.529 1.246 -0.965 1.00 48.00 73 GLN A C 1
ATOM 479 O O . GLN A 1 75 ? 27.569 1.199 -0.197 1.00 44.91 73 GLN A O 1
ATOM 485 N N . LEU A 1 76 ? 28.779 0.287 -1.865 1.00 45.67 74 LEU A N 1
ATOM 486 C CA . LEU A 1 76 ? 27.930 -0.905 -1.961 1.00 45.02 74 LEU A CA 1
ATOM 487 C C . LEU A 1 76 ? 28.739 -2.020 -2.584 1.00 47.09 74 LEU A C 1
ATOM 488 O O . LEU A 1 76 ? 29.150 -1.911 -3.741 1.00 47.22 74 LEU A O 1
ATOM 493 N N . ASP A 1 77 ? 28.933 -3.092 -1.841 1.00 44.23 75 ASP A N 1
ATOM 494 C CA . ASP A 1 77 ? 29.422 -4.352 -2.378 1.00 42.45 75 ASP A CA 1
ATOM 495 C C . ASP A 1 77 ? 28.280 -5.357 -2.300 1.00 45.29 75 ASP A C 1
ATOM 496 O O . ASP A 1 77 ? 27.912 -5.794 -1.194 1.00 39.54 75 ASP A O 1
ATOM 501 N N . VAL A 1 78 ? 27.773 -5.772 -3.471 1.00 40.50 76 VAL A N 1
ATOM 502 C CA . VAL A 1 78 ? 26.558 -6.602 -3.541 1.00 33.29 76 VAL A CA 1
ATOM 503 C C . VAL A 1 78 ? 26.815 -7.996 -2.981 1.00 44.96 76 VAL A C 1
ATOM 504 O O . VAL A 1 78 ? 25.861 -8.723 -2.667 1.00 35.27 76 VAL A O 1
ATOM 508 N N . ALA A 1 79 ? 28.085 -8.387 -2.845 1.00 39.99 77 ALA A N 1
ATOM 509 C CA . ALA A 1 79 ? 28.470 -9.685 -2.307 1.00 41.15 77 ALA A CA 1
ATOM 510 C C . ALA A 1 79 ? 28.590 -9.699 -0.787 1.00 52.93 77 ALA A C 1
ATOM 511 O O . ALA A 1 79 ? 28.897 -10.757 -0.228 1.00 50.53 77 ALA A O 1
ATOM 513 N N . ASP A 1 80 ? 28.390 -8.551 -0.133 1.00 46.29 78 ASP A N 1
ATOM 514 C CA . ASP A 1 80 ? 28.652 -8.327 1.294 1.00 41.68 78 ASP A CA 1
ATOM 515 C C . ASP A 1 80 ? 27.345 -7.941 1.964 1.00 50.43 78 ASP A C 1
ATOM 516 O O . ASP A 1 80 ? 26.932 -6.766 1.858 1.00 38.34 78 ASP A O 1
AT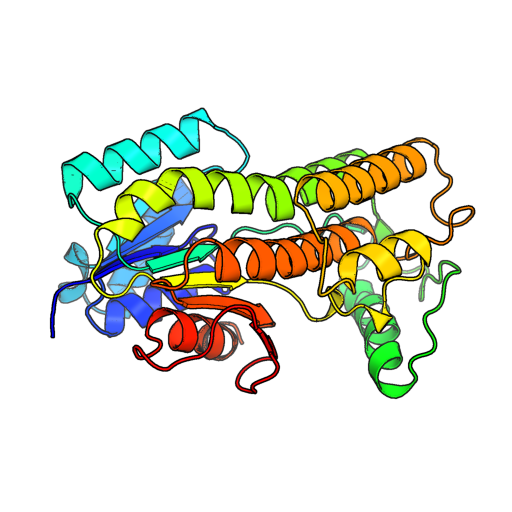OM 521 N N . PRO A 1 81 ? 26.690 -8.873 2.683 1.00 46.53 79 PRO A N 1
ATOM 522 C CA . PRO A 1 81 ? 25.388 -8.556 3.307 1.00 42.46 79 PRO A CA 1
ATOM 523 C C . PRO A 1 81 ? 25.408 -7.299 4.164 1.00 39.81 79 PRO A C 1
ATOM 524 O O . PRO A 1 81 ? 24.417 -6.545 4.182 1.00 40.21 79 PRO A O 1
ATOM 528 N N . ALA A 1 82 ? 26.522 -7.040 4.858 1.00 39.10 80 ALA A N 1
ATOM 529 C CA . ALA A 1 82 ? 26.597 -5.872 5.731 1.00 46.32 80 ALA A CA 1
ATOM 530 C C . ALA A 1 82 ? 26.620 -4.580 4.915 1.00 41.83 80 ALA A C 1
ATOM 531 O O . ALA A 1 82 ? 26.083 -3.552 5.346 1.00 42.77 80 ALA A O 1
ATOM 533 N N . SER A 1 83 ? 27.271 -4.609 3.742 1.00 51.52 81 SER A N 1
ATOM 534 C CA . SER A 1 83 ? 27.232 -3.491 2.808 1.00 36.83 81 SER A CA 1
ATOM 535 C C . SER A 1 83 ? 25.800 -3.230 2.347 1.00 36.50 81 SER A C 1
ATOM 536 O O . SER A 1 83 ? 25.307 -2.094 2.398 1.00 45.80 81 SER A O 1
ATOM 539 N N . VAL A 1 84 ? 25.110 -4.285 1.906 1.00 42.91 82 VAL A N 1
ATOM 540 C CA . VAL A 1 84 ? 23.707 -4.170 1.513 1.00 35.29 82 VAL A CA 1
ATOM 541 C C . VAL A 1 84 ? 22.876 -3.582 2.660 1.00 48.27 82 VAL A C 1
ATOM 542 O O . VAL A 1 84 ? 22.105 -2.631 2.470 1.00 43.47 82 VAL A O 1
ATOM 546 N N . ALA A 1 85 ? 22.997 -4.159 3.868 1.00 44.73 83 ALA A N 1
ATOM 547 C CA . ALA A 1 85 ? 22.199 -3.673 4.997 1.00 39.33 83 ALA A CA 1
ATOM 548 C C . ALA A 1 85 ? 22.476 -2.198 5.274 1.00 38.25 83 ALA A C 1
ATOM 549 O O . ALA A 1 85 ? 21.544 -1.415 5.502 1.00 41.20 83 ALA A O 1
ATOM 551 N N . ALA A 1 86 ? 23.745 -1.781 5.200 1.00 36.86 84 ALA A N 1
ATOM 552 C CA . ALA A 1 86 ? 24.047 -0.368 5.394 1.00 33.70 84 ALA A CA 1
ATOM 553 C C . ALA A 1 86 ? 23.377 0.498 4.337 1.00 51.76 84 ALA A C 1
ATOM 554 O O . ALA A 1 86 ? 22.991 1.638 4.629 1.00 48.11 84 ALA A O 1
ATOM 556 N N . LEU A 1 87 ? 23.233 -0.008 3.099 1.00 41.94 85 LEU A N 1
ATOM 557 C CA . LEU A 1 87 ? 22.622 0.823 2.062 1.00 36.46 85 LEU A CA 1
ATOM 558 C C . LEU A 1 87 ? 21.133 0.977 2.314 1.00 38.53 85 LEU A C 1
ATOM 559 O O . LEU A 1 87 ? 20.582 2.077 2.151 1.00 41.25 85 LEU A O 1
ATOM 564 N N . VAL A 1 88 ? 20.455 -0.118 2.709 1.00 42.27 86 VAL A N 1
ATOM 565 C CA . VAL A 1 88 ? 19.047 -0.001 3.096 1.00 45.60 86 VAL A CA 1
ATOM 566 C C . VAL A 1 88 ? 18.879 1.026 4.218 1.00 45.68 86 VAL A C 1
ATOM 567 O O . VAL A 1 88 ? 17.961 1.852 4.187 1.00 45.97 86 VAL A O 1
ATOM 571 N N . ASP A 1 89 ? 19.778 1.021 5.207 1.00 43.36 87 ASP A N 1
ATOM 572 C CA . ASP A 1 89 ? 19.640 1.997 6.294 1.00 46.42 87 ASP A CA 1
ATOM 573 C C . ASP A 1 89 ? 19.837 3.408 5.787 1.00 54.68 87 ASP A C 1
ATOM 574 O O . ASP A 1 89 ? 19.109 4.325 6.191 1.00 50.96 87 ASP A O 1
ATOM 579 N N . PHE A 1 90 ? 20.818 3.595 4.889 1.00 48.92 88 PHE A N 1
ATOM 580 C CA . PHE A 1 90 ? 21.076 4.911 4.326 1.00 42.15 88 PHE A CA 1
ATOM 581 C C . PHE A 1 90 ? 19.844 5.434 3.586 1.00 43.65 88 PHE A C 1
ATOM 582 O O . PHE A 1 90 ? 19.416 6.578 3.789 1.00 49.21 88 PHE A O 1
ATOM 590 N N . ILE A 1 91 ? 19.241 4.597 2.743 1.00 44.05 89 ILE A N 1
ATOM 591 C CA . ILE A 1 91 ? 18.096 5.060 1.967 1.00 48.43 89 ILE A CA 1
ATOM 592 C C . ILE A 1 91 ? 16.935 5.343 2.890 1.00 42.48 89 ILE A C 1
ATOM 593 O O . ILE A 1 91 ? 16.161 6.285 2.674 1.00 48.24 89 ILE A O 1
ATOM 598 N N . LYS A 1 92 ? 16.765 4.502 3.907 1.00 42.80 90 LYS A N 1
ATOM 599 C CA . LYS A 1 92 ? 15.680 4.706 4.872 1.00 59.42 90 LYS A CA 1
ATOM 600 C C . LYS A 1 92 ? 15.797 6.060 5.558 1.00 51.87 90 LYS A C 1
ATOM 601 O O . LYS A 1 92 ? 14.824 6.818 5.622 1.00 54.02 90 LYS A O 1
ATOM 607 N N . THR A 1 93 ? 16.983 6.388 6.082 1.00 48.37 91 THR A N 1
ATOM 608 C CA . THR A 1 93 ? 17.082 7.609 6.879 1.00 53.31 91 THR A CA 1
ATOM 609 C C . THR A 1 93 ? 17.281 8.851 6.025 1.00 48.55 91 THR A C 1
ATOM 610 O O . THR A 1 93 ? 16.997 9.956 6.488 1.00 56.51 91 THR A O 1
ATOM 614 N N . LYS A 1 94 ? 17.730 8.712 4.783 1.00 57.29 92 LYS A N 1
ATOM 615 C CA . LYS A 1 94 ? 17.953 9.940 4.037 1.00 50.64 92 LYS A CA 1
ATOM 616 C C . LYS A 1 94 ? 16.751 10.347 3.190 1.00 55.53 92 LYS A C 1
ATOM 617 O O . LYS A 1 94 ? 16.456 11.544 3.084 1.00 65.18 92 LYS A O 1
ATOM 623 N N . PHE A 1 95 ? 16.039 9.374 2.608 1.00 54.83 93 PHE A N 1
ATOM 624 C CA . PHE A 1 95 ? 14.919 9.600 1.693 1.00 50.91 93 PHE A CA 1
ATOM 625 C C . PHE A 1 95 ? 13.602 9.021 2.164 1.00 40.90 93 PHE A C 1
ATOM 626 O O . PHE A 1 95 ? 12.554 9.625 1.919 1.00 44.58 93 PHE A O 1
ATOM 634 N N . GLY A 1 96 ? 13.614 7.831 2.759 1.00 45.52 94 GLY A N 1
ATOM 635 C CA . GLY A 1 96 ? 12.395 7.190 3.239 1.00 46.45 94 GLY A CA 1
ATOM 636 C C . GLY A 1 96 ? 11.675 6.352 2.212 1.00 50.91 94 GLY A C 1
ATOM 637 O O . GLY A 1 96 ? 10.725 5.645 2.565 1.00 46.85 94 GLY A O 1
ATOM 638 N N . SER A 1 97 ? 12.126 6.379 0.958 1.00 54.30 95 SER A N 1
ATOM 639 C CA . SER A 1 97 ? 11.388 5.838 -0.168 1.00 50.14 95 SER A CA 1
ATOM 640 C C . SER A 1 97 ? 12.407 5.375 -1.199 1.00 52.73 95 SER A C 1
ATOM 641 O O . SER A 1 97 ? 13.545 5.847 -1.218 1.00 45.49 95 SER A O 1
ATOM 644 N N . LEU A 1 98 ? 11.986 4.437 -2.048 1.00 50.55 96 LEU A N 1
ATOM 645 C CA . LEU A 1 98 ? 12.731 4.028 -3.238 1.00 39.33 96 LEU A CA 1
ATOM 646 C C . LEU A 1 98 ? 11.732 3.609 -4.301 1.00 43.64 96 LEU A C 1
ATOM 647 O O . LEU A 1 98 ? 10.759 2.914 -3.997 1.00 46.19 96 LEU A O 1
ATOM 652 N N . ASP A 1 99 ? 11.998 4.011 -5.542 1.00 43.44 97 ASP A N 1
ATOM 653 C CA . ASP A 1 99 ? 11.143 3.746 -6.696 1.00 40.91 97 ASP A CA 1
ATOM 654 C C . ASP A 1 99 ? 11.811 2.889 -7.778 1.00 45.56 97 ASP A C 1
ATOM 655 O O . ASP A 1 99 ? 11.126 2.071 -8.394 1.00 45.95 97 ASP A O 1
ATOM 660 N N . ILE A 1 100 ? 13.130 3.012 -7.991 1.00 38.81 98 ILE A N 1
ATOM 661 C CA . ILE A 1 100 ? 13.849 2.333 -9.06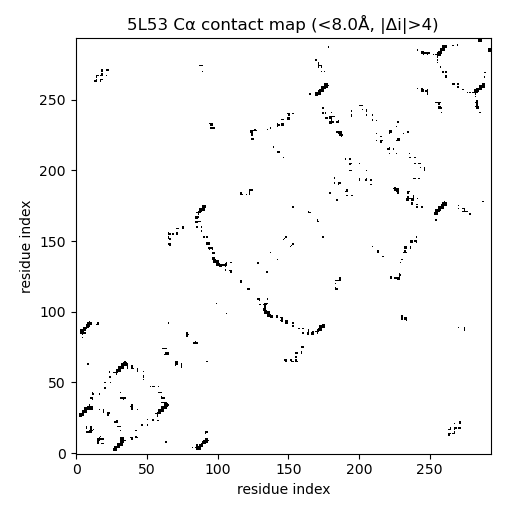4 1.00 38.76 98 ILE A CA 1
ATOM 662 C C . ILE A 1 100 ? 15.086 1.640 -8.507 1.00 40.97 98 ILE A C 1
ATOM 663 O O . ILE A 1 100 ? 15.880 2.260 -7.790 1.00 39.59 98 ILE A O 1
ATOM 668 N N . LEU A 1 101 ? 15.274 0.371 -8.867 1.00 38.31 99 LEU A N 1
ATOM 669 C CA . LEU A 1 101 ? 16.521 -0.359 -8.624 1.00 39.89 99 LEU A CA 1
ATOM 670 C C . LEU A 1 101 ? 17.117 -0.754 -9.975 1.00 41.07 99 LEU A C 1
ATOM 671 O O . LEU A 1 101 ? 16.455 -1.448 -10.760 1.00 43.87 99 LEU A O 1
ATOM 676 N N . VAL A 1 102 ? 18.366 -0.354 -10.257 1.00 37.51 100 VAL A N 1
ATOM 677 C CA . VAL A 1 102 ? 19.036 -0.863 -11.469 1.00 40.59 100 VAL A CA 1
ATOM 678 C C . VAL A 1 102 ? 20.188 -1.738 -11.005 1.00 35.20 100 VAL A C 1
ATOM 679 O O . VAL A 1 102 ? 21.194 -1.244 -10.484 1.00 41.75 100 VAL A O 1
ATOM 683 N N . ASN A 1 103 ? 20.016 -3.053 -11.162 1.00 47.36 101 ASN A N 1
ATOM 684 C CA . ASN A 1 103 ? 21.060 -4.041 -10.889 1.00 40.92 101 ASN A CA 1
ATOM 685 C C . ASN A 1 103 ? 21.996 -4.093 -12.081 1.00 45.76 101 ASN A C 1
ATOM 686 O O . ASN A 1 103 ? 21.763 -4.812 -13.059 1.00 34.94 101 ASN A O 1
ATOM 691 N N . ASN A 1 104 ? 23.064 -3.328 -11.972 1.00 37.34 102 ASN A N 1
ATOM 692 C CA . ASN A 1 104 ? 24.068 -3.230 -12.992 1.00 42.65 102 ASN A CA 1
ATOM 693 C C . ASN A 1 104 ? 25.395 -3.838 -12.589 1.00 41.38 102 ASN A C 1
ATOM 694 O O . ASN A 1 104 ? 26.182 -4.177 -13.468 1.00 42.05 102 ASN A O 1
ATOM 699 N N . ALA A 1 105 ? 25.673 -3.984 -11.293 1.00 43.67 103 ALA A N 1
ATOM 700 C CA . ALA A 1 105 ? 26.944 -4.567 -10.880 1.00 45.12 103 ALA A CA 1
ATOM 701 C C . ALA A 1 105 ? 27.111 -5.956 -11.495 1.00 50.63 103 ALA A C 1
ATOM 702 O O . ALA A 1 105 ? 26.183 -6.765 -11.467 1.00 46.73 103 ALA A O 1
ATOM 704 N N . GLY A 1 106 ? 28.290 -6.241 -12.053 1.00 46.00 104 GLY A N 1
ATOM 705 C CA . GLY A 1 106 ? 28.490 -7.509 -12.731 1.00 45.02 104 GLY A CA 1
ATOM 706 C C . GLY A 1 106 ? 29.941 -7.834 -13.009 1.00 42.52 104 GLY A C 1
ATOM 707 O O . GLY A 1 106 ? 30.801 -6.952 -13.053 1.00 54.40 104 GLY A O 1
ATOM 708 N N . LEU A 1 107 ? 30.205 -9.119 -13.187 1.00 47.38 105 LEU A N 1
ATOM 709 C CA . LEU A 1 107 ? 31.513 -9.688 -13.474 1.00 47.01 105 LEU A CA 1
ATOM 710 C C . LEU A 1 107 ? 31.400 -10.635 -14.650 1.00 43.38 105 LEU A C 1
ATOM 711 O O . LEU A 1 107 ? 30.373 -11.296 -14.825 1.00 44.04 105 LEU A O 1
ATOM 716 N N . ASN A 1 108 ? 32.508 -10.760 -15.387 1.00 51.43 106 ASN A N 1
ATOM 717 C CA . ASN A 1 108 ? 32.650 -11.664 -16.516 1.00 45.66 106 ASN A CA 1
ATOM 718 C C . ASN A 1 108 ? 33.124 -13.058 -16.134 1.00 50.32 106 ASN A C 1
ATOM 719 O O . ASN A 1 108 ? 32.829 -14.004 -16.863 1.00 46.29 106 ASN A O 1
ATOM 724 N N . GLY A 1 109 ? 33.860 -13.204 -15.025 1.00 52.48 107 GLY A N 1
ATOM 725 C CA . GLY A 1 109 ? 34.455 -14.483 -14.691 1.00 37.14 107 GLY A CA 1
ATOM 726 C C . GLY A 1 109 ? 35.655 -14.855 -15.543 1.00 41.31 107 GLY A C 1
ATOM 727 O O . GLY A 1 109 ? 36.076 -16.025 -15.540 1.00 44.12 107 GLY A O 1
ATOM 728 N N . THR A 1 110 ? 36.221 -13.897 -16.279 1.00 37.45 108 THR A N 1
ATOM 729 C CA . THR A 1 110 ? 37.315 -14.189 -17.194 1.00 46.62 108 THR A CA 1
ATOM 730 C C . THR A 1 110 ? 38.343 -13.075 -17.172 1.00 40.68 108 THR A C 1
ATOM 731 O O . THR A 1 110 ? 38.039 -11.926 -16.851 1.00 43.16 108 THR A O 1
ATOM 735 N N . TYR A 1 111 ? 39.551 -13.407 -17.619 1.00 44.60 109 TYR A N 1
ATOM 736 C CA . TYR A 1 111 ? 40.532 -12.381 -17.941 1.00 41.33 109 TYR A CA 1
ATOM 737 C C . TYR A 1 111 ? 41.400 -12.903 -19.074 1.00 51.42 109 TYR A C 1
ATOM 738 O O . TYR A 1 111 ? 41.357 -14.088 -19.413 1.00 52.78 109 TYR A O 1
ATOM 747 N N . MET A 1 112 ? 42.187 -12.000 -19.656 1.00 51.61 110 MET A N 1
ATOM 748 C CA . MET A 1 112 ? 43.087 -12.311 -20.758 1.00 46.67 110 MET A CA 1
ATOM 749 C C . MET A 1 112 ? 44.514 -12.482 -20.255 1.00 51.79 110 MET A C 1
ATOM 750 O O . MET A 1 112 ? 45.028 -11.623 -19.544 1.00 61.05 110 MET A O 1
ATOM 755 N N . GLU A 1 113 ? 45.138 -13.601 -20.613 1.00 68.24 111 GLU A N 1
ATOM 756 C CA . GLU A 1 113 ? 46.591 -13.724 -20.623 1.00 63.31 111 GLU A CA 1
ATOM 757 C C . GLU A 1 113 ? 47.114 -13.273 -21.972 1.00 64.15 111 GLU A C 1
ATOM 758 O O . GLU A 1 113 ? 46.528 -13.600 -23.005 1.00 71.57 111 GLU A O 1
ATOM 764 N N . GLY A 1 114 ? 48.213 -12.519 -21.965 1.00 69.48 112 GLY A N 1
ATOM 765 C CA . GLY A 1 114 ? 48.827 -12.095 -23.214 1.00 63.43 112 GLY A CA 1
ATOM 766 C C . GLY A 1 114 ? 48.144 -10.920 -23.884 1.00 66.99 112 GLY A C 1
ATOM 767 O O . GLY A 1 114 ? 47.627 -10.031 -23.198 1.00 66.21 112 GLY A O 1
ATOM 768 N N . ASP A 1 115 ? 48.127 -10.899 -25.223 1.00 71.54 113 ASP A N 1
ATOM 769 C CA . ASP A 1 115 ? 47.471 -9.824 -25.968 1.00 64.72 113 ASP A CA 1
ATOM 770 C C . ASP A 1 115 ? 45.984 -9.748 -25.628 1.00 80.04 113 ASP A C 1
ATOM 771 O O . ASP A 1 115 ? 45.217 -10.632 -26.027 1.00 78.76 113 ASP A O 1
ATOM 776 N N . ALA A 1 116 ? 45.567 -8.685 -24.918 1.00 78.91 114 ALA A N 1
ATOM 777 C CA . ALA A 1 116 ? 44.173 -8.525 -24.504 1.00 69.46 114 ALA A CA 1
ATOM 778 C C . ALA A 1 116 ? 43.211 -8.440 -25.673 1.00 72.76 114 ALA A C 1
ATOM 779 O O . ALA A 1 116 ? 42.008 -8.637 -25.476 1.00 77.42 114 ALA A O 1
ATOM 781 N N . SER A 1 117 ? 43.699 -8.128 -26.872 1.00 74.15 115 SER A N 1
ATOM 782 C CA . SER A 1 117 ? 42.803 -7.881 -27.993 1.00 72.28 115 SER A CA 1
ATOM 783 C C . SER A 1 117 ? 42.277 -9.174 -28.617 1.00 70.41 115 SER A C 1
ATOM 784 O O . SER A 1 117 ? 41.257 -9.138 -29.316 1.00 80.52 115 SER A O 1
ATOM 787 N N . VAL A 1 118 ? 42.944 -10.308 -28.375 1.00 64.69 116 VAL A N 1
ATOM 788 C CA . VAL A 1 118 ? 42.415 -11.622 -28.744 1.00 60.82 116 VAL A CA 1
ATOM 789 C C . VAL A 1 118 ? 41.012 -11.851 -28.161 1.00 68.37 116 VAL A C 1
ATOM 790 O O . VAL A 1 118 ? 40.284 -12.730 -28.626 1.00 72.41 116 VAL A O 1
ATOM 794 N N . LEU A 1 119 ? 40.612 -11.079 -27.144 1.00 73.12 117 LEU A N 1
ATOM 795 C CA . LEU A 1 119 ? 39.255 -11.183 -26.607 1.00 65.51 117 LEU A CA 1
ATOM 796 C C . LEU A 1 119 ? 38.206 -10.963 -27.696 1.00 69.51 117 LEU A C 1
ATOM 797 O O . LEU A 1 119 ? 37.155 -11.625 -27.702 1.00 56.87 117 LEU A O 1
ATOM 802 N N . ASN A 1 120 ? 38.479 -10.046 -28.637 1.00 67.69 118 ASN A N 1
ATOM 803 C CA . ASN A 1 120 ? 37.549 -9.819 -29.743 1.00 76.91 118 ASN A CA 1
ATOM 804 C C . ASN A 1 120 ? 37.381 -11.058 -30.623 1.00 74.95 118 ASN A C 1
ATOM 805 O O . ASN A 1 120 ? 36.323 -11.234 -31.241 1.00 68.71 118 ASN A O 1
ATOM 810 N N . ASP A 1 121 ? 38.404 -11.921 -30.703 1.00 66.01 119 ASP A N 1
ATOM 811 C CA . ASP A 1 121 ? 38.250 -13.183 -31.426 1.00 65.78 119 ASP A CA 1
ATOM 812 C C . ASP A 1 121 ? 37.355 -14.142 -30.659 1.00 65.88 119 ASP A C 1
ATOM 813 O O . ASP A 1 121 ? 36.560 -14.882 -31.249 1.00 68.08 119 ASP A O 1
ATOM 818 N N . TYR A 1 122 ? 37.481 -14.155 -29.339 1.00 65.48 120 TYR A N 1
ATOM 819 C CA . TYR A 1 122 ? 36.616 -15.008 -28.548 1.00 55.09 120 TYR A CA 1
ATOM 820 C C . TYR A 1 122 ? 35.175 -14.533 -28.617 1.00 43.71 120 TYR A C 1
ATOM 821 O O . TYR A 1 122 ? 34.260 -15.354 -28.716 1.00 50.15 120 TYR A O 1
ATOM 830 N N . VAL A 1 123 ? 34.957 -13.214 -28.540 1.00 43.31 121 VAL A N 1
ATOM 831 C CA . VAL A 1 123 ? 33.596 -12.674 -28.565 1.00 47.17 121 VAL A CA 1
ATOM 832 C C . VAL A 1 123 ? 32.961 -12.911 -29.930 1.00 64.60 121 VAL A C 1
ATOM 833 O O . VAL A 1 123 ? 31.756 -13.189 -30.034 1.00 55.89 121 VAL A O 1
ATOM 837 N N . GLU A 1 124 ? 33.771 -12.820 -30.992 1.00 63.73 122 GLU A N 1
ATOM 838 C CA . GLU A 1 124 ? 33.302 -13.067 -32.347 1.00 62.46 122 GLU A CA 1
ATOM 839 C C . GLU A 1 124 ? 32.811 -14.511 -32.509 1.00 66.74 122 GLU A C 1
ATOM 840 O O . GLU A 1 124 ? 31.710 -14.745 -33.028 1.00 58.23 122 GLU A O 1
ATOM 846 N N . ALA A 1 125 ? 33.601 -15.489 -32.045 1.00 63.03 123 ALA A N 1
ATOM 847 C CA . ALA A 1 125 ? 33.187 -16.883 -32.138 1.00 48.23 123 ALA A CA 1
ATOM 848 C C . ALA A 1 125 ? 31.869 -17.123 -31.410 1.00 64.12 123 ALA A C 1
ATOM 849 O O . ALA A 1 125 ? 31.038 -17.922 -31.867 1.00 68.80 123 ALA A O 1
ATOM 851 N N . GLU A 1 126 ? 31.642 -16.444 -30.285 1.00 57.84 124 GLU A N 1
ATOM 852 C CA . GLU A 1 126 ? 30.381 -16.679 -29.593 1.00 58.79 124 GLU A CA 1
ATOM 853 C C . GLU A 1 126 ? 29.219 -16.115 -30.391 1.00 57.54 124 GLU A C 1
ATOM 854 O O . GLU A 1 126 ? 28.138 -16.718 -30.429 1.00 55.90 124 GLU A O 1
ATOM 860 N N . PHE A 1 127 ? 29.421 -14.953 -31.033 1.00 50.37 125 PHE A N 1
ATOM 861 C CA . PHE A 1 127 ? 28.311 -14.248 -31.676 1.00 59.97 125 PHE A CA 1
ATOM 862 C C . PHE A 1 127 ? 27.854 -14.926 -32.961 1.00 62.55 125 PHE A C 1
ATOM 863 O O . PHE A 1 127 ? 26.700 -14.738 -33.361 1.00 57.08 125 PHE A O 1
ATOM 871 N N . LYS A 1 128 ? 28.721 -15.707 -33.610 1.00 63.43 126 LYS A N 1
ATOM 872 C CA . LYS A 1 128 ? 28.275 -16.465 -34.769 1.00 80.37 126 LYS A CA 1
ATOM 873 C C . LYS A 1 128 ? 27.221 -17.501 -34.386 1.00 76.73 126 LYS A C 1
ATOM 874 O O . LYS A 1 128 ? 26.421 -17.893 -35.242 1.00 81.55 126 LYS A O 1
ATOM 880 N N . THR A 1 129 ? 27.176 -17.929 -33.117 1.00 83.03 127 THR A N 1
ATOM 881 C CA . THR A 1 129 ? 26.145 -18.884 -32.717 1.00 76.31 127 THR A CA 1
ATOM 882 C C . THR A 1 129 ? 24.744 -18.317 -32.929 1.00 84.74 127 THR A C 1
ATOM 883 O O . THR A 1 129 ? 23.810 -19.066 -33.231 1.00 99.42 127 THR A O 1
ATOM 887 N N . PHE A 1 130 ? 24.582 -17.000 -32.829 1.00 80.58 128 PHE A N 1
ATOM 888 C CA . PHE A 1 130 ? 23.294 -16.401 -33.169 1.00 66.14 128 PHE A CA 1
ATOM 889 C C . PHE A 1 130 ? 22.941 -16.569 -34.644 1.00 85.96 128 PHE A C 1
ATOM 890 O O . PHE A 1 130 ? 21.763 -16.732 -34.991 1.00 82.28 128 PHE A O 1
ATOM 898 N N . GLN A 1 131 ? 23.932 -16.508 -35.529 1.00 74.99 129 GLN A N 1
ATOM 899 C CA . GLN A 1 131 ? 23.582 -16.644 -36.930 1.00 85.71 129 GLN A CA 1
ATOM 900 C C . GLN A 1 131 ? 23.516 -18.100 -37.362 1.00 89.08 129 GLN A C 1
ATOM 901 O O . GLN A 1 131 ? 23.086 -18.375 -38.487 1.00 81.43 129 GLN A O 1
ATOM 907 N N . SER A 1 132 ? 23.871 -19.045 -36.493 1.00 84.56 130 SER A N 1
ATOM 908 C CA . SER A 1 132 ? 23.866 -20.466 -36.850 1.00 72.98 130 SER A CA 1
ATOM 909 C C . SER A 1 132 ? 23.147 -21.371 -35.854 1.00 68.83 130 SER A C 1
ATOM 910 O O . SER A 1 132 ? 22.718 -22.463 -36.241 1.00 79.15 130 SER A O 1
ATOM 913 N N . GLY A 1 133 ? 23.006 -20.979 -34.595 1.00 83.84 131 GLY A N 1
ATOM 914 C CA . GLY A 1 133 ? 22.412 -21.860 -33.613 1.00 86.06 131 GLY A CA 1
ATOM 915 C C . GLY A 1 133 ? 23.230 -23.082 -33.284 1.00 88.94 131 GLY A C 1
ATOM 916 O O . GLY A 1 133 ? 22.828 -23.857 -32.402 1.00 91.02 131 GLY A O 1
ATOM 917 N N . ALA A 1 134 ? 24.361 -23.285 -33.953 1.00 80.37 132 ALA A N 1
ATOM 918 C CA . ALA A 1 134 ? 25.258 -24.391 -33.638 1.00 88.84 132 ALA A CA 1
ATOM 919 C C . ALA A 1 134 ? 26.069 -23.977 -32.423 1.00 75.73 132 ALA A C 1
ATOM 920 O O . ALA A 1 134 ? 26.991 -23.169 -32.535 1.00 86.12 132 ALA A O 1
ATOM 922 N N . ALA A 1 135 ? 25.713 -24.502 -31.251 1.00 84.22 133 ALA A N 1
ATOM 923 C CA . ALA A 1 135 ? 26.410 -24.164 -30.009 1.00 78.31 133 ALA A CA 1
ATOM 924 C C . ALA A 1 135 ? 27.569 -25.140 -29.808 1.00 77.39 133 ALA A C 1
ATOM 925 O O . ALA A 1 135 ? 27.371 -26.278 -29.364 1.00 72.95 133 ALA A O 1
ATOM 927 N N . LYS A 1 136 ? 28.786 -24.682 -30.133 1.00 79.97 134 LYS A N 1
ATOM 928 C CA . LYS A 1 136 ? 30.002 -25.458 -29.886 1.00 79.72 134 LYS A CA 1
ATOM 929 C C . LYS A 1 136 ? 30.140 -25.824 -28.406 1.00 76.98 134 LYS A C 1
ATOM 930 O O . LYS A 1 136 ? 29.918 -24.996 -27.510 1.00 80.79 134 LYS A O 1
ATOM 936 N N . THR A 1 137 ? 30.525 -27.077 -28.148 1.00 79.17 135 THR A N 1
ATOM 937 C CA . THR A 1 137 ? 30.738 -27.570 -26.791 1.00 73.18 135 THR A CA 1
ATOM 938 C C . THR A 1 137 ? 32.206 -27.854 -26.478 1.00 79.82 135 THR A C 1
ATOM 939 O O . THR A 1 137 ? 32.548 -28.082 -25.306 1.00 69.19 135 THR A O 1
ATOM 943 N N . GLU A 1 138 ? 33.112 -27.806 -27.515 1.00 70.51 136 GLU A N 1
ATOM 944 C CA . GLU A 1 138 ? 34.536 -28.050 -27.403 1.00 64.93 136 GLU A CA 1
ATOM 945 C C . GLU A 1 138 ? 35.286 -26.730 -27.366 1.00 60.28 136 GLU A C 1
ATOM 946 O O . GLU A 1 138 ? 34.964 -25.807 -28.126 1.00 66.80 136 GLU A O 1
ATOM 952 N N . PRO A 1 139 ? 36.270 -26.620 -26.473 1.00 62.13 137 PRO A N 1
ATOM 953 C CA . PRO A 1 139 ? 36.954 -25.336 -26.293 1.00 59.45 137 PRO A CA 1
ATOM 954 C C . PRO A 1 139 ? 37.809 -25.017 -27.496 1.00 64.47 137 PRO A C 1
ATOM 955 O O . PRO A 1 139 ? 38.623 -25.829 -27.924 1.00 70.66 137 PRO A O 1
ATOM 959 N N . TYR A 1 140 ? 37.624 -23.819 -28.030 1.00 62.11 138 TYR A N 1
ATOM 960 C CA . TYR A 1 140 ? 38.397 -23.345 -29.166 1.00 57.70 138 TYR A CA 1
ATOM 961 C C . TYR A 1 140 ? 39.041 -22.001 -28.845 1.00 65.41 138 TYR A C 1
ATOM 962 O O . TYR A 1 140 ? 38.348 -20.976 -28.759 1.00 61.47 138 TYR A O 1
ATOM 971 N N . HIS A 1 141 ? 40.378 -21.996 -28.744 1.00 80.22 139 HIS A N 1
ATOM 972 C CA . HIS A 1 141 ? 41.156 -20.786 -28.502 1.00 66.94 139 HIS A CA 1
ATOM 973 C C . HIS A 1 141 ? 41.701 -20.241 -29.813 1.00 72.78 139 HIS A C 1
ATOM 974 O O . HIS A 1 141 ? 42.596 -20.861 -30.411 1.00 72.77 139 HIS A O 1
ATOM 981 N N . PRO A 1 142 ? 41.221 -19.089 -30.280 1.00 71.02 140 PRO A N 1
ATOM 982 C CA . PRO A 1 142 ? 41.544 -18.657 -31.649 1.00 68.19 140 PRO A CA 1
ATOM 983 C C . PRO A 1 142 ? 43.024 -18.401 -31.906 1.00 87.75 140 PRO A C 1
ATOM 984 O O . PRO A 1 142 ? 43.480 -18.606 -33.038 1.00 90.00 140 PRO A O 1
ATOM 988 N N . LYS A 1 143 ? 43.797 -17.959 -30.915 1.00 88.05 141 LYS A N 1
ATOM 989 C CA . LYS A 1 143 ? 45.202 -17.660 -31.150 1.00 70.90 141 LYS A CA 1
ATOM 990 C C . LYS A 1 143 ? 46.044 -18.121 -29.970 1.00 85.27 141 LYS A C 1
ATOM 991 O O . LYS A 1 143 ? 45.537 -18.401 -28.878 1.00 98.05 141 LYS A O 1
ATOM 997 N N . ALA A 1 144 ? 47.349 -18.210 -30.210 1.00 84.70 142 ALA A N 1
ATOM 998 C CA . ALA A 1 144 ? 48.311 -18.375 -29.133 1.00 87.05 142 ALA A CA 1
ATOM 999 C C . ALA A 1 144 ? 48.891 -17.033 -28.679 1.00 90.44 142 ALA A C 1
ATOM 1000 O O . ALA A 1 144 ? 49.631 -16.993 -27.685 1.00 83.28 142 ALA A O 1
ATOM 1002 N N . THR A 1 145 ? 48.532 -15.936 -29.370 1.00 81.55 143 THR A N 1
ATOM 1003 C CA . THR A 1 145 ? 48.855 -14.576 -28.918 1.00 87.75 143 THR A CA 1
ATOM 1004 C C . THR A 1 145 ? 48.242 -14.265 -27.548 1.00 83.73 143 THR A C 1
ATOM 1005 O O . THR A 1 145 ? 48.889 -13.625 -26.708 1.00 72.82 143 THR A O 1
ATOM 1009 N N . GLY A 1 146 ? 46.968 -14.666 -27.329 1.00 86.34 144 GLY A N 1
ATOM 1010 C CA . GLY A 1 146 ? 46.310 -14.501 -26.045 1.00 77.94 144 GLY A CA 1
ATOM 1011 C C . GLY A 1 146 ? 45.459 -15.710 -25.684 1.00 78.66 144 GLY A C 1
ATOM 1012 O O . GLY A 1 146 ? 45.226 -16.602 -26.509 1.00 78.01 144 GLY A O 1
ATOM 1013 N N . ARG A 1 147 ? 45.008 -15.739 -24.423 1.00 75.11 145 ARG A N 1
ATOM 1014 C CA . ARG A 1 147 ? 44.151 -16.827 -23.949 1.00 68.73 145 ARG A CA 1
ATOM 1015 C C . ARG A 1 147 ? 43.146 -16.305 -22.928 1.00 64.37 145 ARG A C 1
ATOM 1016 O O . ARG A 1 147 ? 43.506 -15.541 -22.028 1.00 60.69 145 ARG A O 1
ATOM 1024 N N . LEU A 1 148 ? 41.886 -16.722 -23.082 1.00 64.99 146 LEU A N 1
ATOM 1025 C CA . LEU A 1 148 ? 40.810 -16.311 -22.189 1.00 50.08 146 LEU A CA 1
ATOM 1026 C C . LEU A 1 148 ? 40.835 -17.251 -20.999 1.00 57.11 146 LEU A C 1
ATOM 1027 O O . LEU A 1 148 ? 40.493 -18.427 -21.134 1.00 54.77 146 LEU A O 1
ATOM 1032 N N . VAL A 1 149 ? 41.323 -16.757 -19.845 1.00 42.96 147 VAL A N 1
ATOM 1033 C CA . VAL A 1 149 ? 41.489 -17.599 -18.671 1.00 45.11 147 VAL A CA 1
ATOM 1034 C C . VAL A 1 149 ? 40.208 -17.543 -17.850 1.00 49.96 147 VAL A C 1
ATOM 1035 O O . VAL A 1 149 ? 39.648 -16.465 -17.615 1.00 52.07 147 VAL A O 1
ATOM 1039 N N . GLU A 1 150 ? 39.732 -18.708 -17.409 1.00 47.87 148 GLU A N 1
ATOM 1040 C CA . GLU A 1 150 ? 38.555 -18.797 -16.544 1.00 34.68 148 GLU A CA 1
ATOM 1041 C C . GLU A 1 150 ? 38.867 -19.660 -15.320 1.00 55.62 148 GLU A C 1
ATOM 1042 O O . GLU A 1 150 ? 38.610 -20.865 -15.356 1.00 50.87 148 GLU A O 1
ATOM 1048 N N . THR A 1 151 ? 39.359 -19.041 -14.230 1.00 46.40 149 THR A N 1
ATOM 1049 C CA . THR A 1 151 ? 39.705 -19.803 -13.040 1.00 39.14 149 THR A CA 1
ATOM 1050 C C . THR A 1 151 ? 38.465 -20.189 -12.235 1.00 50.79 149 THR A C 1
ATOM 1051 O O . THR A 1 151 ? 37.385 -19.590 -12.337 1.00 48.14 149 THR A O 1
ATOM 1055 N N . VAL A 1 152 ? 38.659 -21.184 -11.371 1.00 46.23 150 VAL A N 1
ATOM 1056 C CA . VAL A 1 152 ? 37.577 -21.648 -10.504 1.00 51.66 150 VAL A CA 1
ATOM 1057 C C . VAL A 1 152 ? 37.114 -20.548 -9.552 1.00 45.22 150 VAL A C 1
ATOM 1058 O O . VAL A 1 152 ? 35.910 -20.343 -9.366 1.00 46.97 150 VAL A O 1
ATOM 1062 N N . GLU A 1 153 ? 38.052 -19.814 -8.953 1.00 50.96 151 GLU A N 1
ATOM 1063 C CA . GLU A 1 153 ? 37.672 -18.747 -8.020 1.00 54.30 151 GLU A CA 1
ATOM 1064 C C . GLU A 1 153 ? 36.886 -17.630 -8.718 1.00 50.81 151 GLU A C 1
ATOM 1065 O O . GLU A 1 153 ? 35.860 -17.169 -8.192 1.00 45.64 151 GLU A O 1
ATOM 1071 N N . HIS A 1 154 ? 37.344 -17.182 -9.899 1.00 37.07 152 HIS A N 1
ATOM 1072 C CA . HIS A 1 154 ? 36.575 -16.226 -10.708 1.00 44.23 152 HIS A CA 1
ATOM 1073 C C . HIS A 1 154 ? 35.199 -16.759 -11.117 1.00 44.55 152 HIS A C 1
ATOM 1074 O O . HIS A 1 154 ? 34.240 -15.980 -11.171 1.00 47.28 152 HIS A O 1
ATOM 1081 N N . ALA A 1 155 ? 35.059 -18.070 -11.389 1.00 38.66 153 ALA A N 1
ATOM 1082 C CA . ALA A 1 155 ? 33.716 -18.605 -11.631 1.00 46.74 153 ALA A CA 1
ATOM 1083 C C . ALA A 1 155 ? 32.825 -18.480 -10.399 1.00 49.69 153 ALA A C 1
ATOM 1084 O O . ALA A 1 155 ? 31.638 -18.157 -10.535 1.00 42.82 153 ALA A O 1
ATOM 1086 N N . LYS A 1 156 ? 33.366 -18.755 -9.189 1.00 48.00 154 LYS A N 1
ATOM 1087 C CA . LYS A 1 156 ? 32.589 -18.565 -7.959 1.00 50.17 154 LYS A CA 1
ATOM 1088 C C . LYS A 1 156 ? 32.201 -17.099 -7.779 1.00 41.47 154 LYS A C 1
ATOM 1089 O O . LYS A 1 156 ? 31.030 -16.771 -7.572 1.00 41.54 154 LYS A O 1
ATOM 1095 N N . GLU A 1 157 ? 33.170 -16.193 -7.893 1.00 41.12 155 GLU A N 1
ATOM 1096 C CA . GLU A 1 157 ? 32.872 -14.770 -7.710 1.00 47.87 155 GLU A CA 1
ATOM 1097 C C . GLU A 1 157 ? 31.841 -14.290 -8.723 1.00 46.17 155 GLU A C 1
ATOM 1098 O O . GLU A 1 157 ? 30.956 -13.483 -8.404 1.00 39.58 155 GLU A O 1
ATOM 1104 N N . CYS A 1 158 ? 31.932 -14.789 -9.955 1.00 41.32 156 CYS A N 1
ATOM 1105 C CA . CYS A 1 158 ? 31.005 -14.370 -10.994 1.00 34.77 156 CYS A CA 1
ATOM 1106 C C . CYS A 1 158 ? 29.563 -14.781 -10.672 1.00 36.17 156 CYS A C 1
ATOM 1107 O O . CYS A 1 158 ? 28.642 -13.965 -10.789 1.00 43.90 156 CYS A O 1
ATOM 1110 N N . ILE A 1 159 ? 29.351 -16.039 -10.247 1.00 44.33 157 ILE A N 1
ATOM 1111 C CA . ILE A 1 159 ? 28.028 -16.491 -9.798 1.00 29.74 157 ILE A CA 1
ATOM 1112 C C . ILE A 1 159 ? 27.593 -15.736 -8.542 1.00 47.06 157 ILE A C 1
ATOM 1113 O O . ILE A 1 159 ? 26.412 -15.400 -8.379 1.00 44.49 157 ILE A O 1
ATOM 1118 N N . GLU A 1 160 ? 28.513 -15.559 -7.581 1.00 38.53 158 GLU A N 1
ATOM 1119 C CA . GLU A 1 160 ? 28.168 -14.888 -6.326 1.00 40.15 158 GLU A CA 1
ATOM 1120 C C . GLU A 1 160 ? 27.761 -13.432 -6.559 1.00 37.58 158 GLU A C 1
ATOM 1121 O O . GLU A 1 160 ? 26.857 -12.925 -5.877 1.00 41.72 158 GLU A O 1
ATOM 1127 N N . THR A 1 161 ? 28.383 -12.742 -7.526 1.00 38.13 159 THR A N 1
ATOM 1128 C CA . THR A 1 161 ? 27.998 -11.355 -7.781 1.00 38.33 159 THR A CA 1
ATOM 1129 C C . THR A 1 161 ? 26.776 -11.275 -8.691 1.00 48.09 159 THR A C 1
ATOM 1130 O O . THR A 1 161 ? 25.777 -10.645 -8.333 1.00 42.56 159 THR A O 1
ATOM 1134 N N . ASN A 1 162 ? 26.831 -11.915 -9.870 1.00 43.42 160 ASN A N 1
ATOM 1135 C CA . ASN A 1 162 ? 25.785 -11.698 -10.872 1.00 44.31 160 ASN A CA 1
ATOM 1136 C C . ASN A 1 162 ? 24.442 -12.270 -10.429 1.00 42.16 160 ASN A C 1
ATOM 1137 O O . ASN A 1 162 ? 23.392 -11.632 -10.622 1.00 39.28 160 ASN A O 1
ATOM 1142 N N . TYR A 1 163 ? 24.434 -13.475 -9.856 1.00 36.21 161 TYR A N 1
ATOM 1143 C CA . TYR A 1 163 ? 23.164 -14.055 -9.407 1.00 36.98 161 TYR A CA 1
ATOM 1144 C C . TYR A 1 163 ? 22.879 -13.652 -7.959 1.00 37.26 161 TYR A C 1
ATOM 1145 O O . TYR A 1 163 ? 21.946 -12.888 -7.700 1.00 46.37 161 TYR A O 1
ATOM 1154 N N . TYR A 1 164 ? 23.681 -14.138 -7.002 1.00 41.25 162 TYR A N 1
ATOM 1155 C CA . TYR A 1 164 ? 23.356 -13.919 -5.574 1.00 38.29 162 TYR A CA 1
ATOM 1156 C C . TYR A 1 164 ? 23.470 -12.453 -5.168 1.00 35.62 162 TYR A C 1
ATOM 1157 O O . TYR A 1 164 ? 22.631 -11.963 -4.391 1.00 42.24 162 TYR A O 1
ATOM 1166 N N . GLY A 1 165 ? 24.469 -11.736 -5.707 1.00 37.76 163 GLY A N 1
ATOM 1167 C CA . GLY A 1 165 ? 24.564 -10.294 -5.488 1.00 28.44 163 GLY A CA 1
ATOM 1168 C C . GLY A 1 165 ? 23.323 -9.538 -5.910 1.00 42.33 163 GLY A C 1
ATOM 1169 O O . GLY A 1 165 ? 22.776 -8.746 -5.140 1.00 42.03 163 GLY A O 1
ATOM 1170 N N . SER A 1 166 ? 22.878 -9.742 -7.154 1.00 41.82 164 SER A N 1
ATOM 1171 C CA . SER A 1 166 ? 21.703 -9.023 -7.637 1.00 35.79 164 SER A CA 1
ATOM 1172 C C . SER A 1 166 ? 20.478 -9.397 -6.824 1.00 38.78 164 SER A C 1
ATOM 1173 O O . SER A 1 166 ? 19.612 -8.552 -6.560 1.00 39.72 164 SER A O 1
ATOM 1176 N N . LYS A 1 167 ? 20.343 -10.690 -6.514 1.00 35.86 165 LYS A N 1
ATOM 1177 C CA . LYS A 1 167 ? 19.207 -11.181 -5.738 1.00 43.49 165 LYS A CA 1
ATOM 1178 C C . LYS A 1 167 ? 19.249 -10.628 -4.305 1.00 48.06 165 LYS A C 1
ATOM 1179 O O . LYS A 1 167 ? 18.216 -10.195 -3.768 1.00 40.58 165 LYS A O 1
ATOM 1185 N N . ARG A 1 168 ? 20.450 -10.567 -3.711 1.00 36.43 166 ARG A N 1
ATOM 1186 C CA . ARG A 1 168 ? 20.590 -10.037 -2.348 1.00 50.75 166 ARG A CA 1
ATOM 1187 C C . ARG A 1 168 ? 20.131 -8.592 -2.271 1.00 46.43 166 ARG A C 1
ATOM 1188 O O . ARG A 1 168 ? 19.341 -8.220 -1.393 1.00 45.48 166 ARG A O 1
ATOM 1196 N N . VAL A 1 169 ? 20.639 -7.755 -3.183 1.00 36.08 167 VAL A N 1
ATOM 1197 C CA . VAL A 1 169 ? 20.238 -6.350 -3.259 1.00 33.74 167 VAL A CA 1
ATOM 1198 C C . VAL A 1 169 ? 18.740 -6.212 -3.520 1.00 36.64 167 VAL A C 1
ATOM 1199 O O . VAL A 1 169 ? 18.084 -5.318 -2.970 1.00 42.32 167 VAL A O 1
ATOM 1203 N N . THR A 1 170 ? 18.173 -7.063 -4.392 1.00 40.42 168 THR A N 1
ATOM 1204 C CA . THR A 1 170 ? 16.762 -6.905 -4.742 1.00 34.46 168 THR A CA 1
ATOM 1205 C C . THR A 1 170 ? 15.871 -7.163 -3.529 1.00 46.10 168 THR A C 1
ATOM 1206 O O . THR A 1 170 ? 15.005 -6.347 -3.173 1.00 41.20 168 THR A O 1
ATOM 1210 N N . GLU A 1 171 ? 16.107 -8.284 -2.859 1.00 38.11 169 GLU A N 1
ATOM 1211 C CA . GLU A 1 171 ? 15.305 -8.648 -1.712 1.00 53.64 169 GLU A CA 1
ATOM 1212 C C . GLU A 1 171 ? 15.469 -7.658 -0.552 1.00 46.73 169 GLU A C 1
ATOM 1213 O O . GLU A 1 171 ? 14.475 -7.341 0.101 1.00 45.85 169 GLU A O 1
ATOM 1219 N N . ALA A 1 172 ? 16.660 -7.073 -0.346 1.00 41.16 170 ALA A N 1
ATOM 1220 C CA . ALA A 1 172 ? 16.776 -6.033 0.687 1.00 40.17 170 ALA A CA 1
ATOM 1221 C C . ALA A 1 172 ? 16.005 -4.763 0.373 1.00 44.44 170 ALA A C 1
ATOM 1222 O O . ALA A 1 172 ? 15.627 -4.048 1.304 1.00 44.73 170 ALA A O 1
ATOM 1224 N N . LEU A 1 173 ? 15.770 -4.448 -0.903 1.00 41.83 171 LEU A N 1
ATOM 1225 C CA . LEU A 1 173 ? 15.146 -3.183 -1.268 1.00 35.47 171 LEU A CA 1
ATOM 1226 C C . LEU A 1 173 ? 13.684 -3.334 -1.656 1.00 35.61 171 LEU A C 1
ATOM 1227 O O . LEU A 1 173 ? 12.958 -2.327 -1.700 1.00 35.56 171 LEU A O 1
ATOM 1232 N N . ILE A 1 174 ? 13.245 -4.549 -1.961 1.00 42.42 172 ILE A N 1
ATOM 1233 C CA . ILE A 1 174 ? 11.827 -4.786 -2.227 1.00 45.68 172 ILE A CA 1
ATOM 1234 C C . ILE A 1 174 ? 10.915 -4.183 -1.156 1.00 43.74 172 ILE A C 1
ATOM 1235 O O . ILE A 1 174 ? 9.937 -3.508 -1.519 1.00 47.06 172 ILE A O 1
ATOM 1240 N N . PRO A 1 175 ? 11.157 -4.370 0.152 1.00 50.80 173 PRO A N 1
ATOM 1241 C CA . PRO A 1 175 ? 10.219 -3.772 1.126 1.00 46.53 173 PRO A CA 1
ATOM 1242 C C . PRO A 1 175 ? 10.065 -2.278 0.952 1.00 42.66 173 PRO A C 1
ATOM 1243 O O . PRO A 1 175 ? 8.950 -1.743 1.019 1.00 56.71 173 PRO A O 1
ATOM 1247 N N . LEU A 1 176 ? 11.164 -1.600 0.667 1.00 45.88 174 LEU A N 1
ATOM 1248 C CA . LEU A 1 176 ? 11.132 -0.177 0.369 1.00 40.48 174 LEU A CA 1
ATOM 1249 C C . LEU A 1 176 ? 10.462 0.114 -0.984 1.00 52.55 174 LEU A C 1
ATOM 1250 O O . LEU A 1 176 ? 9.657 1.048 -1.096 1.00 50.43 174 LEU A O 1
ATOM 1255 N N . LEU A 1 177 ? 10.801 -0.660 -2.036 1.00 44.64 175 LEU A N 1
ATOM 1256 C CA . LEU A 1 177 ? 10.240 -0.411 -3.370 1.00 50.69 175 LEU A CA 1
ATOM 1257 C C . LEU A 1 177 ? 8.742 -0.641 -3.391 1.00 51.44 175 LEU A C 1
ATOM 1258 O O . LEU A 1 177 ? 8.013 0.027 -4.131 1.00 54.06 175 LEU A O 1
ATOM 1263 N N . GLN A 1 178 ? 8.266 -1.580 -2.580 1.00 64.24 176 GLN A N 1
ATOM 1264 C CA . GLN A 1 178 ? 6.855 -1.915 -2.581 1.00 65.88 176 GLN A CA 1
ATOM 1265 C C . GLN A 1 178 ? 5.979 -0.747 -2.097 1.00 59.06 176 GLN A C 1
ATOM 1266 O O . GLN A 1 178 ? 4.792 -0.686 -2.436 1.00 58.51 176 GLN A O 1
ATOM 1272 N N . GLN A 1 179 ? 6.539 0.206 -1.358 1.00 54.97 177 GLN A N 1
ATOM 1273 C CA . GLN A 1 179 ? 5.777 1.396 -0.976 1.00 56.32 177 GLN A CA 1
ATOM 1274 C C . GLN A 1 179 ? 5.761 2.478 -2.044 1.00 52.78 177 GLN A C 1
ATOM 1275 O O . GLN A 1 179 ? 5.359 3.618 -1.766 1.00 55.67 177 GLN A O 1
ATOM 1281 N N . SER A 1 180 ? 6.208 2.146 -3.251 1.00 66.77 178 SER A N 1
ATOM 1282 C CA . SER A 1 180 ? 6.182 3.056 -4.381 1.00 52.08 178 SER A CA 1
ATOM 1283 C C . SER A 1 180 ? 4.892 2.817 -5.156 1.00 51.48 178 SER A C 1
ATOM 1284 O O . SER A 1 180 ? 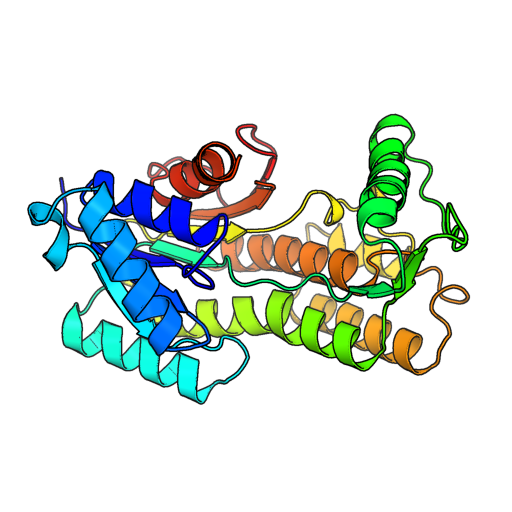4.452 1.669 -5.278 1.00 58.61 178 SER A O 1
ATOM 1287 N N . ASP A 1 181 ? 4.279 3.895 -5.686 1.00 46.46 179 ASP A N 1
ATOM 1288 C CA . ASP A 1 181 ? 3.115 3.678 -6.553 1.00 60.55 179 ASP A CA 1
ATOM 1289 C C . ASP A 1 181 ? 3.495 3.286 -7.988 1.00 65.85 179 ASP A C 1
ATOM 1290 O O . ASP A 1 181 ? 2.595 3.115 -8.823 1.00 62.28 179 ASP A O 1
ATOM 1295 N N . SER A 1 182 ? 4.798 3.154 -8.292 1.00 49.68 180 SER A N 1
ATOM 1296 C CA . SER A 1 182 ? 5.288 2.548 -9.524 1.00 61.55 180 SER A CA 1
ATOM 1297 C C . SER A 1 182 ? 6.696 2.006 -9.309 1.00 55.37 180 SER A C 1
ATOM 1298 O O . SER A 1 182 ? 7.665 2.607 -9.779 1.00 55.43 180 SER A O 1
ATOM 1301 N N . PRO A 1 183 ? 6.855 0.893 -8.600 1.00 46.48 181 PRO A N 1
ATOM 1302 C CA . PRO A 1 183 ? 8.201 0.346 -8.391 1.00 46.98 181 PRO A CA 1
ATOM 1303 C C . PRO A 1 183 ? 8.771 -0.277 -9.663 1.00 49.96 181 PRO A C 1
ATOM 1304 O O . PRO A 1 183 ? 8.072 -1.003 -10.387 1.00 42.71 181 PRO A O 1
ATOM 1308 N N . ARG A 1 184 ? 10.070 -0.012 -9.902 1.00 40.71 182 ARG A N 1
ATOM 1309 C CA . ARG A 1 184 ? 10.773 -0.421 -11.121 1.00 41.86 182 ARG A CA 1
ATOM 1310 C C . ARG A 1 184 ? 12.067 -1.135 -10.764 1.00 41.33 182 ARG A C 1
ATOM 1311 O O . ARG A 1 184 ? 12.897 -0.594 -10.018 1.00 42.30 182 ARG A O 1
ATOM 1319 N N . ILE A 1 185 ? 12.251 -2.341 -11.305 1.00 38.71 183 ILE A N 1
ATOM 1320 C CA . ILE A 1 185 ? 13.497 -3.076 -11.148 1.00 31.53 183 ILE A CA 1
ATOM 1321 C C . ILE A 1 185 ? 13.995 -3.456 -12.533 1.00 37.34 183 ILE A C 1
ATOM 1322 O O . ILE A 1 185 ? 13.244 -4.036 -13.321 1.00 46.71 183 ILE A O 1
ATOM 1327 N N . VAL A 1 186 ? 15.255 -3.138 -12.818 1.00 39.08 184 VAL A N 1
ATOM 1328 C CA . VAL A 1 186 ? 15.900 -3.396 -14.104 1.00 42.06 184 VAL A CA 1
ATOM 1329 C C . VAL A 1 186 ? 17.157 -4.216 -13.830 1.00 40.46 184 VAL A C 1
ATOM 1330 O O . VAL A 1 186 ? 18.027 -3.791 -13.057 1.00 41.30 184 VAL A O 1
ATOM 1334 N N . ASN A 1 187 ? 17.244 -5.397 -14.437 1.00 44.04 185 ASN A N 1
ATOM 1335 C CA . ASN A 1 187 ? 18.394 -6.278 -14.278 1.00 39.88 185 ASN A CA 1
ATOM 1336 C C . ASN A 1 187 ? 19.227 -6.245 -15.550 1.00 48.50 185 ASN A C 1
ATOM 1337 O O . ASN A 1 187 ? 18.756 -6.645 -16.623 1.00 51.85 185 ASN A O 1
ATOM 1342 N N . VAL A 1 188 ? 20.445 -5.728 -15.440 1.00 43.04 186 VAL A N 1
ATOM 1343 C CA . VAL A 1 188 ? 21.346 -5.640 -16.583 1.00 38.35 186 VAL A CA 1
ATOM 1344 C C . VAL A 1 188 ? 21.952 -7.020 -16.839 1.00 41.42 186 VAL A C 1
ATOM 1345 O O . VAL A 1 188 ? 22.794 -7.509 -16.072 1.00 38.23 186 VAL A O 1
ATOM 1349 N N . SER A 1 189 ? 21.503 -7.664 -17.917 1.00 38.69 187 SER A N 1
ATOM 1350 C CA . SER A 1 189 ? 21.900 -8.999 -18.357 1.00 46.81 187 SER A CA 1
ATOM 1351 C C . SER A 1 189 ? 22.887 -8.889 -19.541 1.00 54.65 187 SER A C 1
ATOM 1352 O O . SER A 1 189 ? 23.563 -7.855 -19.695 1.00 53.28 187 SER A O 1
ATOM 1355 N N . SER A 1 190 ? 22.962 -9.928 -20.377 1.00 49.79 188 SER A N 1
ATOM 1356 C CA . SER A 1 190 ? 23.880 -9.958 -21.518 1.00 51.40 188 SER A CA 1
ATOM 1357 C C . SER A 1 190 ? 23.319 -10.864 -22.600 1.00 49.87 188 SER A C 1
ATOM 1358 O O . SER A 1 190 ? 22.603 -11.823 -22.305 1.00 47.94 188 SER A O 1
ATOM 1361 N N . THR A 1 191 ? 23.687 -10.587 -23.865 1.00 49.50 189 THR A N 1
ATOM 1362 C CA . THR A 1 191 ? 23.324 -11.519 -24.931 1.00 47.34 189 THR A CA 1
ATOM 1363 C C . THR A 1 191 ? 23.848 -12.934 -24.668 1.00 49.38 189 THR A C 1
ATOM 1364 O O . THR A 1 191 ? 23.172 -13.906 -25.025 1.00 49.19 189 THR A O 1
ATOM 1368 N N . LEU A 1 192 ? 25.002 -13.089 -23.990 1.00 40.90 190 LEU A N 1
ATOM 1369 C CA . LEU A 1 192 ? 25.442 -14.436 -23.612 1.00 34.28 190 LEU A CA 1
ATOM 1370 C C . LEU A 1 192 ? 24.480 -15.133 -22.652 1.00 45.38 190 LEU A C 1
ATOM 1371 O O . LEU A 1 192 ? 24.671 -16.317 -22.341 1.00 49.62 190 LEU A O 1
ATOM 1376 N N . SER A 1 193 ? 23.430 -14.455 -22.195 1.00 42.37 191 SER A N 1
ATOM 1377 C CA . SER A 1 193 ? 22.435 -15.131 -21.374 1.00 46.03 191 SER A CA 1
ATOM 1378 C C . SER A 1 193 ? 21.492 -15.988 -22.193 1.00 51.14 191 SER A C 1
ATOM 1379 O O . SER A 1 193 ? 20.756 -16.800 -21.616 1.00 44.23 191 SER A O 1
ATOM 1382 N N . SER A 1 194 ? 21.468 -15.783 -23.507 1.00 55.09 192 SER A N 1
ATOM 1383 C CA . SER A 1 194 ? 20.589 -16.52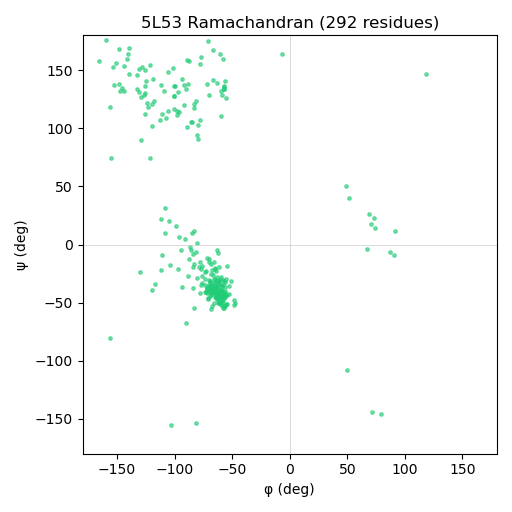9 -24.391 1.00 53.68 192 SER A CA 1
ATOM 1384 C C . SER A 1 194 ? 20.800 -18.026 -24.246 1.00 43.95 192 SER A C 1
ATOM 1385 O O . SER A 1 194 ? 21.928 -18.501 -24.126 1.00 58.57 192 SER A O 1
ATOM 1388 N N . LEU A 1 195 ? 19.704 -18.779 -24.282 1.00 57.07 193 LEU A N 1
ATOM 1389 C CA . LEU A 1 195 ? 19.808 -20.223 -24.129 1.00 54.18 193 LEU A CA 1
ATOM 1390 C C . LEU A 1 195 ? 20.454 -20.918 -25.328 1.00 62.77 193 LEU A C 1
ATOM 1391 O O . LEU A 1 195 ? 20.791 -22.110 -25.201 1.00 58.27 193 LEU A O 1
ATOM 1396 N N . VAL A 1 196 ? 20.626 -20.230 -26.475 1.00 53.31 194 VAL A N 1
ATOM 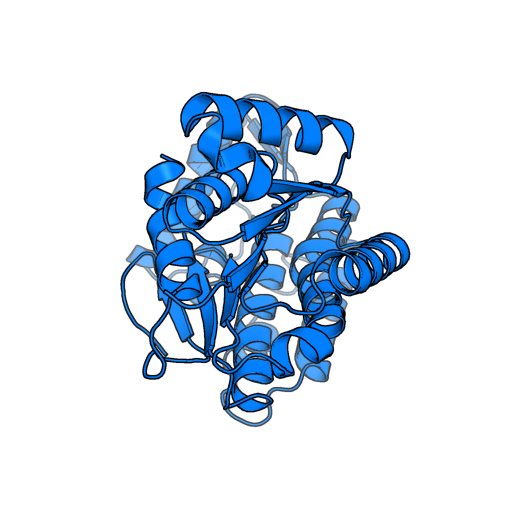1397 C CA . VAL A 1 196 ? 21.364 -20.838 -27.591 1.00 64.38 194 VAL A CA 1
ATOM 1398 C C . VAL A 1 196 ? 22.740 -21.275 -27.119 1.00 66.43 194 VAL A C 1
ATOM 1399 O O . VAL A 1 196 ? 23.307 -22.234 -27.653 1.00 60.63 194 VAL A O 1
ATOM 1403 N N . PHE A 1 197 ? 23.304 -20.581 -26.113 1.00 61.30 195 PHE A N 1
ATOM 1404 C CA . PHE A 1 197 ? 24.647 -20.867 -25.612 1.00 50.96 195 PHE A CA 1
ATOM 1405 C C . PHE A 1 197 ? 24.666 -21.926 -24.535 1.00 51.23 195 PHE A C 1
ATOM 1406 O O . PHE A 1 197 ? 25.755 -22.377 -24.160 1.00 60.71 195 PHE A O 1
ATOM 1414 N N . GLN A 1 198 ? 23.506 -22.292 -23.991 1.00 53.10 196 GLN A N 1
ATOM 1415 C CA . GLN A 1 198 ? 23.466 -23.253 -22.888 1.00 54.84 196 GLN A CA 1
ATOM 1416 C C . GLN A 1 198 ? 23.601 -24.647 -23.472 1.00 61.25 196 GLN A C 1
ATOM 1417 O O . GLN A 1 198 ? 22.617 -25.303 -23.815 1.00 65.11 196 GLN A O 1
ATOM 1423 N N . THR A 1 199 ? 24.850 -25.097 -23.564 1.00 59.56 197 THR A N 1
ATOM 1424 C CA . THR A 1 199 ? 25.153 -26.432 -24.058 1.00 53.31 197 THR A CA 1
ATOM 1425 C C . THR A 1 199 ? 24.547 -27.533 -23.198 1.00 62.10 197 THR A C 1
ATOM 1426 O O . THR A 1 199 ? 24.269 -28.618 -23.709 1.00 62.65 197 THR A O 1
ATOM 1430 N N . ASN A 1 200 ? 24.396 -27.315 -21.893 1.00 63.89 198 ASN A N 1
ATOM 1431 C CA . ASN A 1 200 ? 24.010 -28.394 -20.985 1.00 58.60 198 ASN A CA 1
ATOM 1432 C C . ASN A 1 200 ? 22.500 -28.562 -21.019 1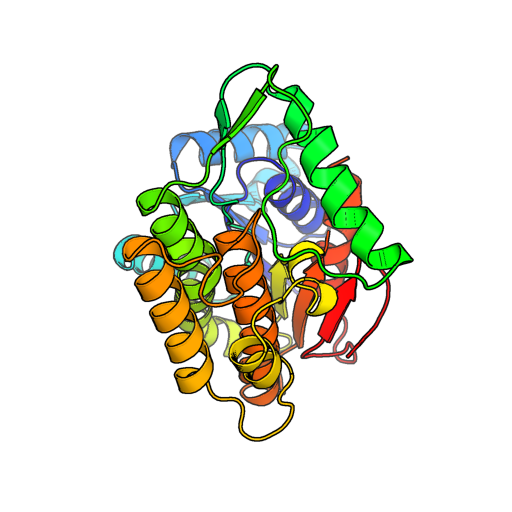.00 59.98 198 ASN A C 1
ATOM 1433 O O . ASN A 1 200 ? 21.761 -27.637 -20.660 1.00 61.74 198 ASN A O 1
ATOM 1438 N N . GLU A 1 201 ? 22.036 -29.740 -21.449 1.00 69.59 199 GLU A N 1
ATOM 1439 C CA . GLU A 1 201 ? 20.619 -29.885 -21.778 1.00 66.05 199 GLU A CA 1
ATOM 1440 C C . GLU A 1 201 ? 19.748 -29.844 -20.526 1.00 60.25 199 GLU A C 1
ATOM 1441 O O . GLU A 1 201 ? 18.648 -29.274 -20.548 1.00 54.17 199 GLU A O 1
ATOM 1447 N N . TRP A 1 202 ? 20.211 -30.444 -19.425 1.00 59.13 200 TRP A N 1
ATOM 1448 C CA . TRP A 1 202 ? 19.470 -30.330 -18.170 1.00 59.54 200 TRP A CA 1
ATOM 1449 C C . TRP A 1 202 ? 19.276 -28.868 -17.774 1.00 61.95 200 TRP A C 1
ATOM 1450 O O . TRP A 1 202 ? 18.141 -28.406 -17.584 1.00 58.49 200 TRP A O 1
ATOM 1461 N N . ALA A 1 203 ? 20.386 -28.118 -17.686 1.00 61.96 201 ALA A N 1
ATOM 1462 C CA . ALA A 1 203 ? 20.339 -26.711 -17.288 1.00 63.74 201 ALA A CA 1
ATOM 1463 C C . ALA A 1 203 ? 19.459 -25.890 -18.230 1.00 61.93 201 ALA A C 1
ATOM 1464 O O . ALA A 1 203 ? 18.652 -25.064 -17.775 1.00 53.39 201 ALA A O 1
ATOM 1466 N N . LYS A 1 204 ? 19.604 -26.102 -19.548 1.00 54.89 202 LYS A N 1
ATOM 1467 C CA . LYS A 1 204 ? 18.742 -25.421 -20.512 1.00 50.56 202 LYS A CA 1
ATOM 1468 C C . LYS A 1 204 ? 17.268 -25.712 -20.244 1.00 58.67 202 LYS A C 1
ATOM 1469 O O . LYS A 1 204 ? 16.425 -24.805 -20.312 1.00 54.99 202 LYS A O 1
ATOM 1475 N N . GLY A 1 205 ? 16.936 -26.974 -19.932 1.00 55.58 203 GLY A N 1
ATOM 1476 C CA . GLY A 1 205 ? 15.558 -27.294 -19.592 1.00 55.36 203 GLY A CA 1
ATOM 1477 C C . GLY A 1 205 ? 15.047 -26.495 -18.405 1.00 63.34 203 GLY A C 1
ATOM 1478 O O . GLY A 1 205 ? 13.932 -25.962 -18.433 1.00 58.30 203 GLY A O 1
ATOM 1479 N N . VAL A 1 206 ? 15.854 -26.393 -17.348 1.00 59.72 204 VAL A N 1
ATOM 1480 C CA . VAL A 1 206 ? 15.433 -25.614 -16.188 1.00 53.54 204 VAL A CA 1
ATOM 1481 C C . VAL A 1 206 ? 15.175 -24.162 -16.594 1.00 59.41 204 VAL A C 1
ATOM 1482 O O . VAL A 1 206 ? 14.093 -23.614 -16.349 1.00 52.51 204 VAL A O 1
ATOM 1486 N N . PHE A 1 207 ? 16.155 -23.532 -17.260 1.00 43.27 205 PHE A N 1
ATOM 1487 C CA . PHE A 1 207 ? 16.046 -22.114 -17.619 1.00 53.47 205 PHE A CA 1
ATOM 1488 C C . PHE A 1 207 ? 14.844 -21.841 -18.520 1.00 57.33 205 PHE A C 1
ATOM 1489 O O . PHE A 1 207 ? 14.290 -20.731 -18.481 1.00 51.92 205 PHE A O 1
ATOM 1497 N N . SER A 1 208 ? 14.415 -22.852 -19.315 1.00 56.37 206 SER A N 1
ATOM 1498 C CA . SER A 1 208 ? 13.349 -22.702 -20.313 1.00 69.51 206 SER A CA 1
ATOM 1499 C C . SER A 1 208 ? 11.963 -22.836 -19.717 1.00 74.53 206 SER A C 1
ATOM 1500 O O . SER A 1 208 ? 10.983 -22.461 -20.371 1.00 76.65 206 SER A O 1
ATOM 1503 N N . SER A 1 209 ? 11.871 -23.396 -18.514 1.00 75.58 207 SER A N 1
ATOM 1504 C CA . SER A 1 209 ? 10.592 -23.668 -17.881 1.00 68.68 207 SER A CA 1
ATOM 1505 C C . SER A 1 209 ? 9.788 -22.388 -17.704 1.00 73.80 207 SER A C 1
ATOM 1506 O O . SER A 1 209 ? 10.289 -21.374 -17.202 1.00 78.91 207 SER A O 1
ATOM 1509 N N . GLU A 1 210 ? 8.549 -22.429 -18.169 1.00 81.57 208 GLU A N 1
ATOM 1510 C CA . GLU A 1 210 ? 7.603 -21.360 -17.909 1.00 85.88 208 GLU A CA 1
ATOM 1511 C C . GLU A 1 210 ? 6.709 -21.686 -16.728 1.00 90.84 208 GLU A C 1
ATOM 1512 O O . GLU A 1 210 ? 6.146 -20.771 -16.118 1.00 112.05 208 GLU A O 1
ATOM 1518 N N . GLU A 1 211 ? 6.594 -22.965 -16.389 1.00 83.93 209 GLU A N 1
ATOM 1519 C CA . GLU A 1 211 ? 5.789 -23.444 -15.282 1.00 88.75 209 GLU A CA 1
ATOM 1520 C C . GLU A 1 211 ? 6.658 -24.265 -14.343 1.00 85.84 209 GLU A C 1
ATOM 1521 O O . GLU A 1 211 ? 7.517 -25.034 -14.790 1.00 73.49 209 GLU A O 1
ATOM 1527 N N . GLY A 1 212 ? 6.427 -24.107 -13.038 1.00 78.81 210 GLY A N 1
ATOM 1528 C CA . GLY A 1 212 ? 7.192 -24.882 -12.080 1.00 59.72 210 GLY A CA 1
ATOM 1529 C C . GLY A 1 212 ? 8.648 -24.490 -11.963 1.00 69.95 210 GLY A C 1
ATOM 1530 O O . GLY A 1 212 ? 9.460 -25.276 -11.454 1.00 68.42 210 GLY A O 1
ATOM 1531 N N . LEU A 1 213 ? 9.009 -23.296 -12.432 1.00 59.33 211 LEU A N 1
ATOM 1532 C CA . LEU A 1 213 ? 10.348 -22.771 -12.219 1.00 57.51 211 LEU A CA 1
ATOM 1533 C C . LEU A 1 213 ? 10.420 -22.172 -10.822 1.00 56.29 211 LEU A C 1
ATOM 1534 O O . LEU A 1 213 ? 9.618 -21.293 -10.478 1.00 50.92 211 LEU A O 1
ATOM 1539 N N . THR A 1 214 ? 11.370 -22.651 -10.018 1.00 57.06 212 THR A N 1
ATOM 1540 C CA . THR A 1 214 ? 11.595 -22.129 -8.678 1.00 54.89 212 THR A CA 1
ATOM 1541 C C . THR A 1 214 ? 13.029 -21.619 -8.552 1.00 53.49 212 THR A C 1
ATOM 1542 O O . THR A 1 214 ? 13.939 -22.047 -9.281 1.00 51.12 212 THR A O 1
ATOM 1546 N N . GLU A 1 215 ? 13.208 -20.676 -7.620 1.00 43.29 213 GLU A N 1
ATOM 1547 C CA . GLU A 1 215 ? 14.552 -20.269 -7.207 1.00 52.25 213 GLU A CA 1
ATOM 1548 C C . GLU A 1 215 ? 15.361 -21.462 -6.727 1.00 45.40 213 GLU A C 1
ATOM 1549 O O . GLU A 1 215 ? 16.589 -21.489 -6.883 1.00 50.41 213 GLU A O 1
ATOM 1555 N N . GLU A 1 216 ? 14.698 -22.453 -6.134 1.00 51.12 214 GLU A N 1
ATOM 1556 C CA . GLU A 1 216 ? 15.418 -23.634 -5.675 1.00 53.08 214 GLU A CA 1
ATOM 1557 C C . GLU A 1 216 ? 16.032 -24.373 -6.853 1.00 51.60 214 GLU A C 1
ATOM 1558 O O . GLU A 1 216 ? 17.178 -24.846 -6.767 1.00 48.41 214 GLU A O 1
ATOM 1564 N N . LYS A 1 217 ? 15.287 -24.477 -7.971 1.00 50.82 215 LYS A N 1
ATOM 1565 C CA . LYS A 1 217 ? 15.828 -25.177 -9.139 1.00 45.37 215 LYS A CA 1
ATOM 1566 C C . LYS A 1 217 ? 16.973 -24.387 -9.751 1.00 44.34 215 LYS A C 1
ATOM 1567 O O . LYS A 1 217 ? 17.990 -24.973 -10.131 1.00 47.40 215 LYS A O 1
ATOM 1573 N N . LEU A 1 218 ? 16.842 -23.052 -9.815 1.00 52.27 216 LEU A N 1
ATOM 1574 C CA . LEU A 1 218 ? 17.936 -22.217 -10.304 1.00 41.78 216 LEU A CA 1
ATOM 1575 C C . LEU A 1 218 ? 19.189 -22.430 -9.482 1.00 47.62 216 LEU A C 1
ATOM 1576 O O . LEU A 1 218 ? 20.294 -22.606 -10.024 1.00 47.79 216 LEU A O 1
ATOM 1581 N N . GLU A 1 219 ? 19.041 -22.407 -8.162 1.00 42.84 217 GLU A N 1
ATOM 1582 C CA . GLU A 1 219 ? 20.212 -22.556 -7.317 1.00 54.16 217 GLU A CA 1
ATOM 1583 C C . GLU A 1 219 ? 20.838 -23.931 -7.472 1.00 52.32 217 GLU A C 1
ATOM 1584 O O . GLU A 1 219 ? 22.071 -24.065 -7.375 1.00 52.14 217 GLU A O 1
ATOM 1590 N N . GLU A 1 220 ? 20.022 -24.941 -7.787 1.00 48.84 218 GLU A N 1
ATOM 1591 C CA . GLU A 1 220 ? 20.545 -26.288 -8.014 1.00 52.49 218 GLU A CA 1
ATOM 1592 C C . GLU A 1 220 ? 21.383 -26.345 -9.286 1.00 51.47 218 GLU A C 1
ATOM 1593 O O . GLU A 1 220 ? 22.434 -26.990 -9.329 1.00 59.40 218 GLU A O 1
ATOM 1599 N N . VAL A 1 221 ? 20.948 -25.645 -10.319 1.00 41.76 219 VAL A N 1
ATOM 1600 C CA . VAL A 1 221 ? 21.735 -25.556 -11.541 1.00 53.09 219 VAL A CA 1
ATOM 1601 C C . VAL A 1 221 ? 23.061 -24.867 -11.259 1.00 50.76 219 VAL A C 1
ATOM 1602 O O . VAL A 1 221 ? 24.126 -25.310 -11.717 1.00 50.99 219 VAL A O 1
ATOM 1606 N N . LEU A 1 222 ? 23.018 -23.778 -10.487 1.00 47.89 220 LEU A N 1
ATOM 1607 C CA . LEU A 1 222 ? 24.237 -23.042 -10.189 1.00 44.03 220 LEU A CA 1
ATOM 1608 C C . LEU A 1 222 ? 25.218 -23.906 -9.411 1.00 47.01 220 LEU A C 1
ATOM 1609 O O . LEU A 1 222 ? 26.418 -23.960 -9.737 1.00 49.06 220 LEU A O 1
ATOM 1614 N N . ALA A 1 223 ? 24.723 -24.587 -8.373 1.00 51.53 221 ALA A N 1
ATOM 1615 C CA . ALA A 1 223 ? 25.583 -25.442 -7.564 1.00 53.12 221 ALA A CA 1
ATOM 1616 C C . ALA A 1 223 ? 26.141 -26.588 -8.399 1.00 54.82 221 ALA A C 1
ATOM 1617 O O . ALA A 1 223 ? 27.304 -26.979 -8.242 1.00 53.22 221 ALA A O 1
ATOM 1619 N N . GLU A 1 224 ? 25.325 -27.130 -9.303 1.00 52.83 222 GLU A N 1
ATOM 1620 C CA . GLU A 1 224 ? 25.793 -28.217 -10.146 1.00 47.41 222 GLU A CA 1
ATOM 1621 C C . GLU A 1 224 ? 26.866 -27.734 -11.114 1.00 58.02 222 GLU A C 1
ATOM 1622 O O . GLU A 1 224 ? 27.857 -28.437 -11.361 1.00 54.75 222 GLU A O 1
ATOM 1628 N N . PHE A 1 225 ? 26.702 -26.526 -11.657 1.00 51.58 223 PHE A N 1
ATOM 1629 C CA . PHE A 1 225 ? 27.730 -25.997 -12.541 1.00 58.06 223 PHE A CA 1
ATOM 1630 C C . PHE A 1 225 ? 29.030 -25.760 -11.787 1.00 60.12 223 PHE A C 1
ATOM 1631 O O . PHE A 1 225 ? 30.118 -26.035 -12.310 1.00 60.40 223 PHE A O 1
ATOM 1639 N N . LEU A 1 226 ? 28.934 -25.235 -10.557 1.00 61.44 224 LEU A N 1
ATOM 1640 C CA . LEU A 1 226 ? 30.139 -24.950 -9.787 1.00 60.43 224 LEU A CA 1
ATOM 1641 C C . LEU A 1 226 ? 30.833 -26.223 -9.356 1.00 62.67 224 LEU A C 1
ATOM 1642 O O . LEU A 1 226 ? 32.057 -26.231 -9.194 1.00 66.03 224 LEU A O 1
ATOM 1647 N N . LYS A 1 227 ? 30.071 -27.290 -9.124 1.00 61.41 225 LYS A N 1
ATOM 1648 C CA . LYS A 1 227 ? 30.684 -28.547 -8.713 1.00 62.91 225 LYS A CA 1
ATOM 1649 C C . LYS A 1 227 ? 31.446 -29.162 -9.876 1.00 67.93 225 LYS A C 1
ATOM 1650 O O . LYS A 1 227 ? 32.614 -29.546 -9.739 1.00 68.44 225 LYS A O 1
ATOM 1656 N N . ASP A 1 228 ? 30.819 -29.208 -11.048 1.00 58.89 226 ASP A N 1
ATOM 1657 C CA . ASP A 1 228 ? 31.515 -29.711 -12.222 1.00 63.22 226 ASP A CA 1
ATOM 1658 C C . ASP A 1 228 ? 32.668 -28.803 -12.634 1.00 64.24 226 ASP A C 1
ATOM 1659 O O . ASP A 1 228 ? 33.646 -29.281 -13.215 1.00 71.74 226 ASP A O 1
ATOM 1664 N N . PHE A 1 229 ? 32.580 -27.499 -12.366 1.00 62.90 227 PHE A N 1
ATOM 1665 C CA . PHE A 1 229 ? 33.683 -26.621 -12.750 1.00 70.78 227 PHE A CA 1
ATOM 1666 C C . PHE A 1 229 ? 34.901 -26.863 -11.863 1.00 66.69 227 PHE A C 1
ATOM 1667 O O . PHE A 1 229 ? 36.025 -26.982 -12.358 1.00 65.38 227 PHE A O 1
ATOM 1675 N N . ILE A 1 230 ? 34.682 -26.943 -10.548 1.00 65.64 228 ILE A N 1
ATOM 1676 C CA . ILE A 1 230 ? 35.725 -27.361 -9.615 1.00 75.63 228 ILE A CA 1
ATOM 1677 C C . ILE A 1 230 ? 36.274 -28.736 -10.005 1.00 80.95 228 ILE A C 1
ATOM 1678 O O . ILE A 1 230 ? 37.490 -28.925 -10.154 1.00 81.58 228 ILE A O 1
ATOM 1683 N N . ASP A 1 231 ? 35.384 -29.717 -10.185 1.00 78.24 229 ASP A N 1
ATOM 1684 C CA . ASP A 1 231 ? 35.800 -31.071 -10.544 1.00 80.15 229 ASP A CA 1
ATOM 1685 C C . ASP A 1 231 ? 36.520 -31.143 -11.885 1.00 79.98 229 ASP A C 1
ATOM 1686 O O . ASP A 1 231 ? 37.030 -32.214 -12.232 1.00 85.57 229 ASP A O 1
ATOM 1691 N N . GLY A 1 232 ? 36.564 -30.052 -12.647 1.00 83.06 230 GLY A N 1
ATOM 1692 C CA . GLY A 1 232 ? 37.253 -30.062 -13.921 1.00 80.25 230 GLY A CA 1
ATOM 1693 C C . GLY A 1 232 ? 36.559 -30.821 -15.025 1.00 70.33 230 GLY A C 1
ATOM 1694 O O . GLY A 1 232 ? 37.213 -31.216 -15.995 1.00 91.65 230 GLY A O 1
ATOM 1695 N N . LYS A 1 233 ? 35.248 -31.006 -14.931 1.00 74.75 231 LYS A N 1
ATOM 1696 C CA . LYS A 1 233 ? 34.476 -31.753 -15.918 1.00 75.60 231 LYS A CA 1
ATOM 1697 C C . LYS A 1 233 ? 33.589 -30.843 -16.769 1.00 75.89 23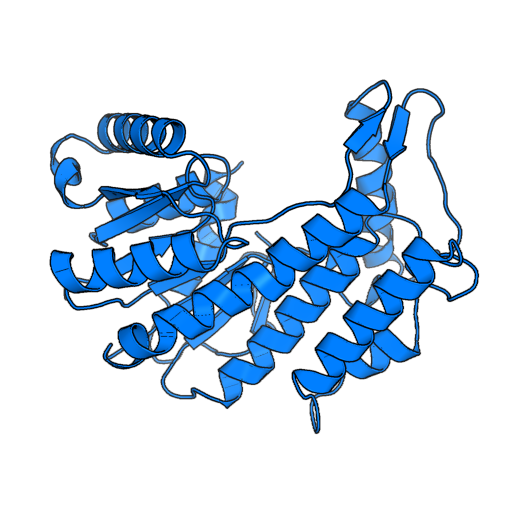1 LYS A C 1
ATOM 1698 O O . LYS A 1 233 ? 32.518 -31.256 -17.221 1.00 68.51 231 LYS A O 1
ATOM 1704 N N . GLN A 1 234 ? 34.032 -29.598 -17.009 1.00 84.24 232 GLN A N 1
ATOM 1705 C CA . GLN A 1 234 ? 33.207 -28.632 -17.740 1.00 73.45 232 GLN A CA 1
ATOM 1706 C C . GLN A 1 234 ? 32.803 -29.184 -19.097 1.00 78.33 232 GLN A C 1
ATOM 1707 O O . GLN A 1 234 ? 31.650 -29.051 -19.521 1.00 81.62 232 GLN A O 1
ATOM 1713 N N . GLN A 1 235 ? 33.740 -29.809 -19.800 1.00 70.44 233 GLN A N 1
ATOM 1714 C CA . GLN A 1 235 ? 33.387 -30.294 -21.120 1.00 80.68 233 GLN A CA 1
ATOM 1715 C C . GLN A 1 235 ? 32.708 -31.656 -21.040 1.00 82.28 233 GLN A C 1
ATOM 1716 O O . GLN A 1 235 ? 31.773 -31.936 -21.803 1.00 70.52 233 GLN A O 1
ATOM 1722 N N . GLU A 1 236 ? 33.169 -32.506 -20.118 1.00 81.72 234 GLU A N 1
ATOM 1723 C CA . GLU A 1 236 ? 32.507 -33.784 -19.873 1.00 75.63 234 GLU A CA 1
ATOM 1724 C C . GLU A 1 236 ? 31.003 -33.584 -19.721 1.00 79.74 234 GLU A C 1
ATOM 1725 O O . GLU A 1 236 ? 30.207 -34.201 -20.437 1.00 78.04 234 GLU A O 1
ATOM 1731 N N . LYS A 1 237 ? 30.603 -32.664 -18.837 1.00 77.05 235 LYS A N 1
ATOM 1732 C CA . LYS A 1 237 ? 29.210 -32.424 -18.491 1.00 62.63 235 LYS A CA 1
ATOM 1733 C C . LYS A 1 237 ? 28.503 -31.471 -19.452 1.00 65.33 235 LYS A C 1
ATOM 1734 O O . LYS A 1 237 ? 27.383 -31.051 -19.153 1.00 64.03 235 LYS A O 1
ATOM 1740 N N . GLN A 1 238 ? 29.124 -31.124 -20.589 1.00 64.50 236 GLN A N 1
ATOM 1741 C CA . GLN A 1 238 ? 28.478 -30.348 -21.667 1.00 63.16 236 GLN A CA 1
ATOM 1742 C C . GLN A 1 238 ? 28.196 -28.896 -21.275 1.00 64.48 236 GLN A C 1
ATOM 1743 O O . GLN A 1 238 ? 27.283 -28.270 -21.817 1.00 63.92 236 GLN A O 1
ATOM 1749 N N . TRP A 1 239 ? 28.973 -28.339 -20.347 1.00 54.07 237 TRP A N 1
ATOM 1750 C CA . TRP A 1 239 ? 28.868 -26.926 -20.008 1.00 58.76 237 TRP A CA 1
ATOM 1751 C C . TRP A 1 239 ? 29.571 -26.098 -21.076 1.00 55.34 237 TRP A C 1
ATOM 1752 O O . TRP A 1 239 ? 30.440 -26.608 -21.787 1.00 56.54 237 TRP A O 1
ATOM 1763 N N . PRO A 1 240 ? 29.185 -24.830 -21.232 1.00 49.56 238 PRO A N 1
ATOM 1764 C CA . PRO A 1 240 ? 29.774 -23.984 -22.299 1.00 56.32 238 PRO A CA 1
ATOM 1765 C C . PRO A 1 240 ? 31.284 -23.904 -22.178 1.00 53.67 238 PRO A C 1
ATOM 1766 O O . PRO A 1 240 ? 31.821 -23.715 -21.083 1.00 44.44 238 PRO A O 1
ATOM 1770 N N . PRO A 1 241 ? 32.016 -24.037 -23.282 1.00 50.57 239 PRO A N 1
ATOM 1771 C CA . PRO A 1 241 ? 33.482 -23.990 -23.168 1.00 49.91 239 PRO A CA 1
ATOM 1772 C C . PRO A 1 241 ? 34.043 -22.615 -22.808 1.00 48.04 239 PRO A C 1
ATOM 1773 O O . PRO A 1 241 ? 35.064 -22.552 -22.117 1.00 58.77 239 PRO A O 1
ATOM 1777 N N . HIS A 1 242 ? 33.421 -21.510 -23.234 1.00 49.21 240 HIS A N 1
ATOM 1778 C CA . HIS A 1 242 ? 33.937 -20.173 -22.951 1.00 51.94 240 HIS A CA 1
ATOM 1779 C C . HIS A 1 242 ? 32.858 -19.290 -22.341 1.00 48.99 240 HIS A C 1
ATOM 1780 O O . HIS A 1 242 ? 31.670 -19.462 -22.616 1.00 41.02 240 HIS A O 1
ATOM 1787 N N . PHE A 1 243 ? 33.297 -18.306 -21.542 1.00 49.02 241 PHE A N 1
ATOM 1788 C CA . PHE A 1 243 ? 32.395 -17.434 -20.782 1.00 41.66 241 PHE A CA 1
ATOM 1789 C C . PHE A 1 243 ? 31.402 -18.255 -19.973 1.00 41.49 241 PHE A C 1
ATOM 1790 O O . PHE A 1 243 ? 30.221 -17.924 -19.842 1.00 39.14 241 PHE A O 1
ATOM 1798 N N . SER A 1 244 ? 31.900 -19.344 -19.404 1.00 38.81 242 SER A N 1
ATOM 1799 C CA . SER A 1 244 ? 30.997 -20.374 -18.923 1.00 48.11 242 SER A CA 1
ATOM 1800 C C . SER A 1 244 ? 30.195 -19.891 -17.705 1.00 42.53 242 SER A C 1
ATOM 1801 O O . SER A 1 244 ? 28.958 -19.903 -17.719 1.00 44.46 242 SER A O 1
ATOM 1804 N N . ALA A 1 245 ? 30.881 -19.434 -16.653 1.00 44.53 243 ALA A N 1
ATOM 1805 C CA . ALA A 1 245 ? 30.180 -18.909 -15.471 1.00 48.03 243 ALA A CA 1
ATOM 1806 C C . ALA A 1 245 ? 29.292 -17.738 -15.839 1.00 43.59 243 ALA A C 1
ATOM 1807 O O . ALA A 1 245 ? 28.175 -17.603 -15.320 1.00 42.08 243 ALA A O 1
ATOM 1809 N N . TYR A 1 246 ? 29.783 -16.873 -16.735 1.00 36.57 244 TYR A N 1
ATOM 1810 C CA . TYR A 1 246 ? 29.007 -15.716 -17.157 1.00 34.42 244 TYR A CA 1
ATOM 1811 C C . TYR A 1 246 ? 27.684 -16.139 -17.767 1.00 46.54 244 TYR A C 1
ATOM 1812 O O . TYR A 1 246 ? 26.616 -15.629 -17.394 1.00 40.43 244 TYR A O 1
ATOM 1821 N N . LYS A 1 247 ? 27.737 -17.095 -18.695 1.00 34.79 245 LYS A N 1
ATOM 1822 C CA . LYS A 1 247 ? 26.521 -17.532 -19.363 1.00 40.91 245 LYS A CA 1
ATOM 1823 C C . LYS A 1 247 ? 25.513 -18.124 -18.376 1.00 42.48 245 LYS A C 1
ATOM 1824 O O . LYS A 1 247 ? 24.331 -17.748 -18.386 1.00 45.34 245 LYS A O 1
ATOM 1830 N N . VAL A 1 248 ? 25.960 -19.051 -17.518 1.00 33.30 246 VAL A N 1
ATOM 1831 C CA . VAL A 1 248 ? 25.060 -19.672 -16.560 1.00 45.24 246 VAL A CA 1
ATOM 1832 C C . VAL A 1 248 ? 24.512 -18.644 -15.567 1.00 47.66 246 VAL A C 1
ATOM 1833 O O . VAL A 1 248 ? 23.316 -18.660 -15.226 1.00 42.35 246 VAL A O 1
ATOM 1837 N N . SER A 1 249 ? 25.361 -17.724 -15.093 1.00 38.79 247 SER A N 1
ATOM 1838 C CA . SER A 1 249 ? 24.891 -16.761 -14.087 1.00 41.55 247 SER A CA 1
ATOM 1839 C C . SER A 1 249 ? 23.888 -15.771 -14.674 1.00 44.66 247 SER A C 1
ATOM 1840 O O . SER A 1 249 ? 22.867 -15.481 -14.041 1.00 43.42 247 SER A O 1
ATOM 1843 N N . LYS A 1 250 ? 24.119 -15.285 -15.905 1.00 44.24 248 LYS A N 1
ATOM 1844 C CA . LYS A 1 250 ? 23.191 -14.306 -16.469 1.00 40.32 248 LYS A CA 1
ATOM 1845 C C . LYS A 1 250 ? 21.897 -14.966 -16.938 1.00 37.50 248 LYS A C 1
ATOM 1846 O O . LYS A 1 250 ? 20.815 -14.368 -16.824 1.00 44.58 248 LYS A O 1
ATOM 1852 N N . ALA A 1 251 ? 21.967 -16.208 -17.432 1.00 43.24 249 ALA A N 1
ATOM 1853 C CA . ALA A 1 251 ? 20.729 -16.949 -17.677 1.00 43.86 249 ALA A CA 1
ATOM 1854 C C . ALA A 1 251 ? 19.941 -17.157 -16.376 1.00 53.22 249 ALA A C 1
ATOM 1855 O O . ALA A 1 251 ? 18.721 -16.974 -16.349 1.00 44.01 249 ALA A O 1
ATOM 1857 N N . ALA A 1 252 ? 20.614 -17.563 -15.286 1.00 43.97 250 ALA A N 1
ATOM 1858 C CA . ALA A 1 252 ? 19.912 -17.687 -14.020 1.00 40.88 250 ALA A CA 1
ATOM 1859 C C . ALA A 1 252 ? 19.249 -16.370 -13.635 1.00 40.95 250 ALA A C 1
ATOM 1860 O O . ALA A 1 252 ? 18.075 -16.345 -13.239 1.00 47.17 250 ALA A O 1
ATOM 1862 N N . LEU A 1 253 ? 19.969 -15.257 -13.801 1.00 40.39 251 LEU A N 1
ATOM 1863 C CA . LEU A 1 253 ? 19.416 -13.942 -13.457 1.00 35.80 251 LEU A CA 1
ATOM 1864 C C . LEU A 1 253 ? 18.168 -13.618 -14.273 1.00 49.51 251 LEU A C 1
ATOM 1865 O O . LEU A 1 253 ? 17.219 -13.019 -13.745 1.00 47.57 251 LEU A O 1
ATOM 1870 N N . ASN A 1 254 ? 18.173 -13.952 -15.580 1.00 43.54 252 ASN A N 1
ATOM 1871 C CA . ASN A 1 254 ? 16.972 -13.810 -16.401 1.00 41.76 252 ASN A CA 1
ATOM 1872 C C . ASN A 1 254 ? 15.810 -14.619 -15.833 1.00 37.89 252 ASN A C 1
ATOM 1873 O O . ASN A 1 254 ? 14.691 -14.123 -15.704 1.00 40.61 252 ASN A O 1
ATOM 1878 N N . ALA A 1 255 ? 16.036 -15.907 -15.591 1.00 38.80 253 ALA A N 1
ATOM 1879 C CA . ALA A 1 255 ? 14.992 -16.752 -15.032 1.00 48.62 253 ALA A CA 1
ATOM 1880 C C . ALA A 1 255 ? 14.521 -16.202 -13.683 1.00 45.87 253 ALA A C 1
ATOM 1881 O O . ALA A 1 255 ? 13.317 -16.169 -13.393 1.00 47.09 253 ALA A O 1
ATOM 1883 N N . TYR A 1 256 ? 15.456 -15.711 -12.872 1.00 42.01 254 TYR A N 1
ATOM 1884 C CA . TYR A 1 256 ? 15.081 -15.146 -11.579 1.00 43.29 254 TYR A CA 1
ATOM 1885 C C . TYR A 1 256 ? 14.220 -13.898 -11.762 1.00 45.12 254 TYR A C 1
ATOM 1886 O O . TYR A 1 256 ? 13.246 -13.694 -11.034 1.00 45.70 254 TYR A O 1
ATOM 1895 N N . THR A 1 257 ? 14.563 -13.065 -12.740 1.00 44.84 255 THR A N 1
ATOM 1896 C CA . THR A 1 257 ? 13.750 -11.914 -13.123 1.00 43.90 255 THR A CA 1
ATOM 1897 C C . THR A 1 257 ? 12.300 -12.303 -13.417 1.00 45.22 255 THR A C 1
ATOM 1898 O O . THR A 1 257 ? 11.369 -11.573 -13.054 1.00 45.04 255 THR A O 1
ATOM 1902 N N . ARG A 1 258 ? 12.079 -13.411 -14.132 1.00 41.94 256 ARG A N 1
ATOM 1903 C CA . ARG A 1 258 ? 10.693 -13.788 -14.396 1.00 50.12 256 ARG A CA 1
ATOM 1904 C C . ARG A 1 258 ? 9.991 -14.257 -13.123 1.00 44.92 256 ARG A C 1
ATOM 1905 O O . ARG A 1 258 ? 8.802 -13.967 -12.930 1.00 46.41 256 ARG A O 1
ATOM 1913 N N . ILE A 1 259 ? 10.717 -14.969 -12.254 1.00 40.66 257 ILE A N 1
ATOM 1914 C CA . ILE A 1 259 ? 10.150 -15.476 -11.004 1.00 47.37 257 ILE A CA 1
ATOM 1915 C C . ILE A 1 259 ? 9.601 -14.334 -10.157 1.00 44.12 257 ILE A C 1
ATOM 1916 O O . ILE A 1 259 ? 8.411 -14.320 -9.816 1.00 50.58 257 ILE A O 1
ATOM 1921 N N . ILE A 1 260 ? 10.429 -13.320 -9.869 1.00 44.87 258 ILE A N 1
ATOM 1922 C CA . ILE A 1 260 ? 9.948 -12.176 -9.090 1.00 50.29 258 ILE A CA 1
ATOM 1923 C C . ILE A 1 260 ? 9.013 -11.260 -9.887 1.00 48.23 258 ILE A C 1
ATOM 1924 O O . ILE A 1 260 ? 8.205 -10.540 -9.282 1.00 46.50 258 ILE A O 1
ATOM 1929 N N . ALA A 1 261 ? 9.074 -11.255 -11.223 1.00 47.39 259 ALA A N 1
ATOM 1930 C CA . ALA A 1 261 ? 8.039 -10.542 -11.983 1.00 41.57 259 ALA A CA 1
ATOM 1931 C C . ALA A 1 261 ? 6.643 -11.053 -11.610 1.00 42.64 259 ALA A C 1
ATOM 1932 O O . ALA A 1 261 ? 5.715 -10.262 -11.392 1.00 44.24 259 ALA A O 1
ATOM 1934 N N . LYS A 1 262 ? 6.485 -12.381 -11.522 1.00 38.83 260 LYS A N 1
ATOM 1935 C CA . LYS A 1 262 ? 5.221 -13.009 -11.147 1.00 45.66 260 LYS A CA 1
ATOM 1936 C C . LYS A 1 262 ? 4.908 -12.854 -9.657 1.00 52.79 260 LYS A C 1
ATOM 1937 O O . LYS A 1 262 ? 3.728 -12.804 -9.293 1.00 57.61 260 LYS A O 1
ATOM 1943 N N . LYS A 1 263 ? 5.929 -12.770 -8.785 1.00 48.93 261 LYS A N 1
ATOM 1944 C CA . LYS A 1 263 ? 5.674 -12.598 -7.351 1.00 50.19 261 LYS A CA 1
ATOM 1945 C C . LYS A 1 263 ? 5.081 -11.232 -7.040 1.00 55.69 261 LYS A C 1
ATOM 1946 O O . LYS A 1 263 ? 4.230 -11.111 -6.141 1.00 53.89 261 LYS A O 1
ATOM 1952 N N . TYR A 1 264 ? 5.548 -10.187 -7.749 1.00 43.17 262 TYR A N 1
ATOM 1953 C CA . TYR A 1 264 ? 5.192 -8.790 -7.502 1.00 40.49 262 TYR A CA 1
ATOM 1954 C C . TYR A 1 264 ? 4.563 -8.183 -8.756 1.00 51.38 262 TYR A C 1
ATOM 1955 O O . TYR A 1 264 ? 5.176 -7.332 -9.420 1.00 50.16 262 TYR A O 1
ATOM 1964 N N . PRO A 1 265 ? 3.309 -8.540 -9.063 1.00 53.53 263 PRO A N 1
ATOM 1965 C CA . PRO A 1 265 ? 2.632 -7.970 -10.245 1.00 57.25 263 PRO A CA 1
ATOM 1966 C C . PRO A 1 265 ? 2.516 -6.448 -10.257 1.00 59.06 263 PRO A C 1
ATOM 1967 O O . PRO A 1 265 ? 2.491 -5.838 -11.337 1.00 58.91 263 PRO A O 1
ATOM 1971 N N . SER A 1 266 ? 2.427 -5.807 -9.098 1.00 61.57 264 SER A N 1
ATOM 1972 C CA . SER A 1 266 ? 2.319 -4.356 -9.135 1.00 59.62 264 SER A CA 1
ATOM 1973 C C . SER A 1 266 ? 3.635 -3.678 -9.534 1.00 51.80 264 SER A C 1
ATOM 1974 O O . SER A 1 266 ? 3.635 -2.467 -9.787 1.00 59.01 264 SER A O 1
ATOM 1977 N N . PHE A 1 267 ? 4.756 -4.412 -9.559 1.00 46.85 265 PHE A N 1
ATOM 1978 C CA . PHE A 1 267 ? 6.045 -3.909 -10.022 1.00 44.40 265 PHE A CA 1
ATOM 1979 C C . PHE A 1 267 ? 6.178 -4.136 -11.532 1.00 56.11 265 PHE A C 1
ATOM 1980 O O . PHE A 1 267 ? 5.545 -5.029 -12.106 1.00 50.27 265 PHE A O 1
ATOM 1988 N N . ARG A 1 268 ? 7.075 -3.362 -12.157 1.00 52.00 266 ARG A N 1
ATOM 1989 C CA . ARG A 1 268 ? 7.622 -3.660 -13.484 1.00 49.28 266 ARG A CA 1
ATOM 1990 C C . ARG A 1 268 ? 9.069 -4.111 -13.309 1.00 38.71 266 ARG A C 1
ATOM 1991 O O . ARG A 1 268 ? 9.937 -3.297 -12.959 1.00 40.33 266 ARG A O 1
ATOM 1999 N N . ILE A 1 269 ? 9.320 -5.405 -13.528 1.00 38.86 267 ILE A N 1
ATOM 2000 C CA . ILE A 1 269 ? 10.633 -6.025 -13.348 1.00 48.28 267 ILE A CA 1
ATOM 2001 C C . ILE A 1 269 ? 11.097 -6.617 -14.690 1.00 49.30 267 ILE A C 1
ATOM 2002 O O . ILE A 1 269 ? 10.427 -7.491 -15.252 1.00 48.85 267 ILE A O 1
ATOM 2007 N N . ASN A 1 270 ? 12.252 -6.167 -15.194 1.00 43.21 268 ASN A N 1
ATOM 2008 C CA . ASN A 1 270 ? 12.714 -6.615 -16.503 1.00 43.41 268 ASN A CA 1
ATOM 2009 C C . ASN A 1 270 ? 14.228 -6.753 -16.516 1.00 55.62 268 ASN A C 1
ATOM 2010 O O . ASN A 1 270 ? 14.929 -6.090 -15.738 1.00 44.22 268 ASN A O 1
ATOM 2015 N N . ALA A 1 271 ? 14.714 -7.643 -17.410 1.00 38.47 269 ALA A N 1
ATOM 2016 C CA . ALA A 1 271 ? 16.117 -7.776 -17.801 1.00 47.32 269 ALA A CA 1
ATOM 2017 C C . ALA A 1 271 ? 16.360 -7.107 -19.146 1.00 51.81 269 ALA A C 1
ATOM 2018 O O . ALA A 1 271 ? 15.468 -7.048 -19.994 1.00 48.87 269 ALA A O 1
ATOM 2020 N N . VAL A 1 272 ? 17.581 -6.632 -19.365 1.00 44.77 270 VAL A N 1
ATOM 2021 C CA . VAL A 1 272 ? 17.881 -5.950 -20.622 1.00 46.53 270 VAL A CA 1
ATOM 2022 C C . VAL A 1 272 ? 19.332 -6.214 -20.998 1.00 50.46 270 VAL A C 1
ATOM 2023 O O . VAL A 1 272 ? 20.226 -6.115 -20.151 1.00 54.10 270 VAL A O 1
ATOM 2027 N N . CYS A 1 273 ? 19.572 -6.604 -22.262 1.00 62.15 271 CYS A N 1
ATOM 2028 C CA . CYS A 1 273 ? 20.933 -6.611 -22.795 1.00 50.96 271 CYS A CA 1
ATOM 2029 C C . CYS A 1 273 ? 21.278 -5.203 -23.269 1.00 63.67 271 CYS A C 1
ATOM 2030 O O . CYS A 1 273 ? 20.577 -4.665 -24.137 1.00 67.59 271 CYS A O 1
ATOM 2033 N N . PRO A 1 274 ? 22.326 -4.569 -22.736 1.00 71.07 272 PRO A N 1
ATOM 2034 C CA . PRO A 1 274 ? 22.644 -3.213 -23.170 1.00 66.41 272 PRO A CA 1
ATOM 2035 C C . PRO A 1 274 ? 23.427 -3.229 -24.480 1.00 70.43 272 PRO A C 1
ATOM 2036 O O . PRO A 1 274 ? 22.979 -2.506 -25.365 1.00 72.89 272 PRO A O 1
ATOM 2040 N N . THR A 1 289 ? 29.093 2.750 -27.665 1.00 51.48 287 THR A N 1
ATOM 2041 C CA . THR A 1 289 ? 29.450 3.657 -26.580 1.00 67.16 287 THR A CA 1
ATOM 2042 C C . THR A 1 289 ? 28.588 3.366 -25.331 1.00 76.54 287 THR A C 1
ATOM 2043 O O . THR A 1 289 ? 27.565 2.684 -25.400 1.00 69.84 287 THR A O 1
ATOM 2047 N N . ASP A 1 290 ? 29.009 3.871 -24.176 1.00 75.62 288 ASP A N 1
ATOM 2048 C CA . ASP A 1 290 ? 28.258 3.584 -22.957 1.00 72.69 288 ASP A CA 1
ATOM 2049 C C . ASP A 1 290 ? 27.003 4.414 -22.852 1.00 62.13 288 ASP A C 1
ATOM 2050 O O . ASP A 1 290 ? 26.002 3.935 -22.312 1.00 58.72 288 ASP A O 1
ATOM 2055 N N . ALA A 1 291 ? 27.048 5.654 -23.339 1.00 59.91 289 ALA A N 1
ATOM 2056 C CA . ALA A 1 291 ? 25.867 6.500 -23.277 1.00 58.98 289 ALA A CA 1
ATOM 2057 C C . ALA A 1 291 ? 24.720 5.897 -24.068 1.00 57.16 289 ALA A C 1
ATOM 2058 O O . ALA A 1 291 ? 23.567 5.935 -23.623 1.00 61.76 289 ALA A O 1
ATOM 2060 N N . GLU A 1 292 ? 25.017 5.309 -25.228 1.00 62.31 290 GLU A N 1
ATOM 2061 C CA . GLU A 1 292 ? 23.963 4.701 -26.035 1.00 65.51 290 GLU A CA 1
ATOM 2062 C C . GLU A 1 292 ? 23.465 3.404 -25.400 1.00 50.22 290 GLU A C 1
ATOM 2063 O O . GLU A 1 292 ? 22.266 3.108 -25.417 1.00 52.16 290 GLU A O 1
ATOM 2069 N N . ALA A 1 293 ? 24.375 2.600 -24.864 1.00 47.57 291 ALA A N 1
ATOM 2070 C CA . ALA A 1 293 ? 23.962 1.357 -24.241 1.00 51.88 291 ALA A CA 1
ATOM 2071 C C . ALA A 1 293 ? 23.149 1.591 -22.960 1.00 58.67 291 ALA A C 1
ATOM 2072 O O . ALA A 1 293 ? 22.396 0.700 -22.554 1.00 56.03 291 ALA A O 1
ATOM 2074 N N . ALA A 1 294 ? 23.280 2.763 -22.321 1.00 45.27 292 ALA A N 1
ATOM 2075 C CA . ALA A 1 294 ? 22.497 3.070 -21.126 1.00 55.63 292 ALA A CA 1
ATOM 2076 C C . ALA A 1 294 ? 21.045 3.421 -21.451 1.00 50.61 292 ALA A C 1
ATOM 2077 O O . ALA A 1 294 ? 20.189 3.350 -20.565 1.00 49.58 292 ALA A O 1
ATOM 2079 N N . GLU A 1 295 ? 20.739 3.773 -22.705 1.00 58.35 293 GLU A N 1
ATOM 2080 C CA . GLU A 1 295 ? 19.377 4.183 -23.065 1.00 60.86 293 GLU A CA 1
ATOM 2081 C C . GLU A 1 295 ? 18.351 3.087 -22.791 1.00 49.95 293 GLU A C 1
ATOM 2082 O O . GLU A 1 295 ? 17.217 3.377 -22.388 1.00 49.03 293 GLU A O 1
ATOM 2088 N N . ALA A 1 296 ? 18.709 1.829 -23.069 1.00 42.58 294 ALA A N 1
ATOM 2089 C CA . ALA A 1 296 ? 17.753 0.742 -22.875 1.00 57.57 294 ALA A CA 1
ATOM 2090 C C . ALA A 1 296 ? 17.432 0.516 -21.394 1.00 56.99 294 ALA A C 1
ATOM 2091 O O . ALA A 1 296 ? 16.242 0.540 -21.034 1.00 47.11 294 ALA A O 1
ATOM 2093 N N . PRO A 1 297 ? 18.398 0.323 -20.489 1.00 49.70 295 PRO A N 1
ATOM 2094 C CA . PRO A 1 297 ? 18.005 0.228 -19.079 1.00 48.07 295 PRO A CA 1
ATOM 2095 C C . PRO A 1 297 ? 17.341 1.497 -18.563 1.00 46.06 295 PRO A C 1
ATOM 2096 O O . PRO A 1 297 ? 16.438 1.399 -17.734 1.00 47.50 295 PRO A O 1
ATOM 2100 N N . VAL A 1 298 ? 17.708 2.677 -19.056 1.00 49.54 296 VAL A N 1
ATOM 2101 C CA . VAL A 1 298 ? 17.078 3.899 -18.559 1.00 45.61 296 VAL A CA 1
ATOM 2102 C C . VAL A 1 298 ? 15.601 3.935 -18.940 1.00 56.75 296 VAL A C 1
ATOM 2103 O O . VAL A 1 298 ? 14.740 4.288 -18.118 1.00 56.30 296 VAL A O 1
ATOM 2107 N N . LYS A 1 299 ? 15.279 3.541 -20.174 1.00 55.17 297 LYS A N 1
ATOM 2108 C CA . LYS A 1 299 ? 13.881 3.471 -20.595 1.00 50.16 297 LYS A CA 1
ATOM 2109 C C . LYS A 1 299 ? 13.092 2.512 -19.716 1.00 57.95 297 LYS A C 1
ATOM 2110 O O . LYS A 1 299 ? 11.953 2.803 -19.346 1.00 58.54 297 LYS A O 1
ATOM 2116 N N . LEU A 1 300 ? 13.674 1.352 -19.388 1.00 50.34 298 LEU A N 1
ATOM 2117 C CA . LEU A 1 300 ? 12.991 0.407 -18.515 1.00 63.65 298 LEU A CA 1
ATOM 2118 C C . LEU A 1 300 ? 12.860 0.910 -17.075 1.00 58.05 298 LEU A C 1
ATOM 2119 O O . LEU A 1 300 ? 11.931 0.491 -16.370 1.00 62.00 298 LEU A O 1
ATOM 2124 N N . ALA A 1 301 ? 13.755 1.804 -16.629 1.00 55.12 299 ALA A N 1
ATOM 2125 C CA . ALA A 1 301 ? 13.670 2.331 -15.267 1.00 57.42 299 ALA A CA 1
ATOM 2126 C C . ALA A 1 301 ? 12.558 3.367 -15.132 1.00 59.58 299 ALA A C 1
ATOM 2127 O O . ALA A 1 301 ? 12.033 3.567 -14.029 1.00 58.89 299 ALA A O 1
ATOM 2129 N N . LEU A 1 302 ? 12.215 4.051 -16.233 1.00 60.65 300 LEU A N 1
ATOM 2130 C CA . LEU A 1 302 ? 11.110 5.003 -16.300 1.00 61.82 300 LEU A CA 1
ATOM 2131 C C . LEU A 1 302 ? 9.904 4.433 -17.043 1.00 66.59 300 LEU A C 1
ATOM 2132 O O . LEU A 1 302 ? 9.061 5.195 -17.539 1.00 64.48 300 LEU A O 1
ATOM 2137 N N . LEU A 1 303 ? 9.825 3.115 -17.148 1.00 69.75 301 LEU A N 1
ATOM 2138 C CA . LEU A 1 303 ? 8.761 2.470 -17.903 1.00 70.46 301 LEU A CA 1
ATOM 2139 C C . LEU A 1 303 ? 7.381 2.884 -17.365 1.00 89.29 301 LEU A C 1
ATOM 2140 O O . LEU A 1 303 ? 7.180 2.912 -16.132 1.00 74.50 301 LEU A O 1
ATOM 2145 N N . PRO A 1 304 ? 6.427 3.246 -18.239 1.00 89.98 302 PRO A N 1
ATOM 2146 C CA . PRO A 1 304 ? 5.046 3.527 -17.801 1.00 82.56 302 PRO A CA 1
ATOM 2147 C C . PRO A 1 304 ? 4.373 2.323 -17.149 1.00 84.76 302 PRO A C 1
ATOM 2148 O O . PRO A 1 304 ? 4.799 1.172 -17.285 1.00 76.72 302 PRO A O 1
ATOM 2152 N N . GLN A 1 305 ? 3.264 2.606 -16.447 1.00 87.75 303 GLN A N 1
ATOM 2153 C CA . GLN A 1 305 ? 2.479 1.595 -15.732 1.00 85.58 303 GLN A CA 1
ATOM 2154 C C . GLN A 1 305 ? 2.104 0.381 -16.586 1.00 85.78 303 GLN A C 1
ATOM 2155 O O . GLN A 1 305 ? 1.966 -0.723 -16.043 1.00 83.47 303 GLN A O 1
ATOM 2161 N N . GLY A 1 306 ? 1.920 0.568 -17.893 1.00 91.10 304 GLY A N 1
ATOM 2162 C CA . GLY A 1 306 ? 1.525 -0.523 -18.756 1.00 90.14 304 GLY A CA 1
ATOM 2163 C C . GLY A 1 306 ? 2.636 -1.212 -19.487 1.00 90.66 304 GLY A C 1
ATOM 2164 O O . GLY A 1 306 ? 2.371 -2.066 -20.348 1.00 81.94 304 GLY A O 1
ATOM 2165 N N . GLY A 1 307 ? 3.880 -0.854 -19.178 1.00 83.84 305 GLY A N 1
ATOM 2166 C CA . GLY A 1 307 ? 5.019 -1.573 -19.673 1.00 72.05 305 GLY A CA 1
ATOM 2167 C C . GLY A 1 307 ? 4.950 -3.023 -19.248 1.00 77.37 305 GLY A C 1
ATOM 2168 O O . GLY A 1 307 ? 4.246 -3.399 -18.300 1.00 74.09 305 GLY A O 1
ATOM 2169 N N . PRO A 1 308 ? 5.683 -3.867 -19.958 1.00 66.91 306 PRO A N 1
ATOM 2170 C CA . PRO A 1 308 ? 5.731 -5.291 -19.609 1.00 73.03 306 PRO A CA 1
ATOM 2171 C C . PRO A 1 308 ? 6.511 -5.539 -18.322 1.00 69.30 306 PRO A C 1
ATOM 2172 O O . PRO A 1 308 ? 7.122 -4.647 -17.722 1.00 58.48 306 PRO A O 1
ATOM 2176 N N . SER A 1 309 ? 6.486 -6.801 -17.910 1.00 60.78 307 SER A N 1
ATOM 2177 C CA . SER A 1 309 ? 7.181 -7.257 -16.716 1.00 53.86 307 SER A CA 1
ATOM 2178 C C . SER A 1 309 ? 7.509 -8.727 -16.944 1.00 53.55 307 SER A C 1
ATOM 2179 O O . SER A 1 309 ? 6.690 -9.475 -17.482 1.00 60.52 307 SER A O 1
ATOM 2182 N N . GLY A 1 310 ? 8.721 -9.126 -16.578 1.00 61.99 308 GLY A N 1
ATOM 2183 C CA . GLY A 1 310 ? 9.135 -10.501 -16.768 1.00 52.61 308 GLY A CA 1
ATOM 2184 C C . GLY A 1 310 ? 9.830 -10.768 -18.072 1.00 58.34 308 GLY A C 1
ATOM 2185 O O . GLY A 1 310 ? 10.033 -11.935 -18.421 1.00 60.97 308 GLY A O 1
ATOM 2186 N N . CYS A 1 311 ? 10.210 -9.724 -18.802 1.00 61.81 309 CYS A N 1
ATOM 2187 C CA . CYS A 1 311 ? 10.750 -9.860 -20.146 1.00 58.95 309 CYS A CA 1
ATOM 2188 C C . CYS A 1 311 ? 12.244 -9.624 -20.141 1.00 61.67 309 CYS A C 1
ATOM 2189 O O . CYS A 1 311 ? 12.758 -8.871 -19.306 1.00 53.76 309 CYS A O 1
ATOM 2192 N N . PHE A 1 312 ? 12.942 -10.314 -21.055 1.00 59.75 310 PHE A N 1
ATOM 2193 C CA . PHE A 1 312 ? 14.328 -9.991 -21.399 1.00 63.74 310 PHE A CA 1
ATOM 2194 C C . PHE A 1 312 ? 14.308 -9.195 -22.703 1.00 67.20 310 PHE A C 1
ATOM 2195 O O . PHE A 1 312 ? 13.891 -9.703 -23.748 1.00 73.71 310 PHE A O 1
ATOM 2203 N N . PHE A 1 313 ? 14.761 -7.951 -22.637 1.00 71.28 311 PHE A N 1
ATOM 2204 C CA . PHE A 1 313 ? 14.817 -7.059 -23.788 1.00 67.72 311 PHE A CA 1
ATOM 2205 C C . PHE A 1 313 ? 16.220 -7.007 -24.378 1.00 71.43 311 PHE A C 1
ATOM 2206 O O . PHE A 1 313 ? 17.213 -6.910 -23.652 1.00 69.12 311 PHE A O 1
ATOM 2214 N N . PHE A 1 314 ? 16.303 -7.051 -25.698 1.00 77.42 312 PHE A N 1
ATOM 2215 C CA . PHE A 1 314 ? 17.559 -6.777 -26.372 1.00 89.14 312 PHE A CA 1
ATOM 2216 C C . PHE A 1 314 ? 17.529 -5.322 -26.831 1.00 90.58 312 PHE A C 1
ATOM 2217 O O . PHE A 1 314 ? 16.718 -4.945 -27.688 1.00 89.96 312 PHE A O 1
ATOM 2225 N N . ARG A 1 315 ? 18.419 -4.514 -26.248 1.00 87.02 313 ARG A N 1
ATOM 2226 C CA . ARG A 1 315 ? 18.536 -3.082 -26.516 1.00 90.03 313 ARG A CA 1
ATOM 2227 C C . ARG A 1 315 ? 17.120 -2.478 -26.397 1.00 95.88 313 ARG A C 1
ATOM 2228 O O . ARG A 1 315 ? 16.550 -2.415 -25.294 1.00 92.10 313 ARG A O 1
ATOM 2236 N N . ASP A 1 316 ? 16.493 -2.095 -27.515 1.00 93.72 314 ASP A N 1
ATOM 2237 C CA . ASP A 1 316 ? 15.210 -1.392 -27.469 1.00 102.06 314 ASP A CA 1
ATOM 2238 C C . ASP A 1 316 ? 14.023 -2.215 -28.003 1.00 100.53 314 ASP A C 1
ATOM 2239 O O . ASP A 1 316 ? 12.984 -1.640 -28.355 1.00 106.15 314 ASP A O 1
ATOM 2244 N N . GLU A 1 317 ? 14.124 -3.544 -28.038 1.00 98.38 315 GLU A N 1
ATOM 2245 C CA . GLU A 1 317 ? 13.089 -4.377 -28.642 1.00 96.73 315 GLU A CA 1
ATOM 2246 C C . GLU A 1 317 ? 12.464 -5.341 -27.637 1.00 88.50 315 GLU A C 1
ATOM 2247 O O . GLU A 1 317 ? 13.158 -5.932 -26.802 1.00 82.62 315 GLU A O 1
ATOM 2253 N N . ALA A 1 318 ? 11.150 -5.542 -27.775 1.00 97.77 316 ALA A N 1
ATOM 2254 C CA . ALA A 1 318 ? 10.323 -6.355 -26.882 1.00 99.88 316 ALA A CA 1
ATOM 2255 C C . ALA A 1 318 ? 10.689 -7.843 -26.964 1.00 94.15 316 ALA A C 1
ATOM 2256 O O . ALA A 1 318 ? 11.387 -8.285 -27.872 1.00 103.60 316 ALA A O 1
ATOM 2258 N N . PHE A 1 319 ? 10.188 -8.624 -26.005 1.00 91.96 317 PHE A N 1
ATOM 2259 C CA . PHE A 1 319 ? 10.247 -10.084 -26.109 1.00 97.98 317 PHE A CA 1
ATOM 2260 C C . PHE A 1 319 ? 9.161 -10.759 -25.263 1.00 104.74 317 PHE A C 1
ATOM 2261 O O . PHE A 1 319 ? 8.124 -11.166 -25.785 1.00 109.58 317 PHE A O 1
ATOM 2269 N N . CYS A 1 320 ? 9.344 -10.901 -23.964 1.00 99.31 318 CYS A N 1
ATOM 2270 C CA . CYS A 1 320 ? 8.356 -11.510 -23.052 1.00 98.20 318 CYS A CA 1
ATOM 2271 C C . CYS A 1 320 ? 7.940 -12.924 -23.455 1.00 104.84 318 CYS A C 1
ATOM 2272 O O . CYS A 1 320 ? 8.510 -13.938 -23.050 1.00 89.48 318 CYS A O 1
#